Protein AF-A0A955HI14-F1 (afdb_monomer_lite)

pLDDT: mean 85.47, std 13.98, range [37.06, 97.88]

Radius of gyration: 21.45 Å; chains: 1; bounding box: 50×41×81 Å

Secondary structure (DSSP, 8-state):
--HHHHHHHHHHHHHTSPP-SSGGGS--EEEEESSGGGGGSGGGG--GGGGGSTTEEEHHHHHTT--SS-----SSEEEEEEPPPEEES-TT-TT-EEEEEEEEEEEEE-GGGS-S-HHHHHTPPPHHHHHHHHHHHHHHHHHHHHHHEEEEEESS-SS-EEEEHHHHHHHHHTTS-S-EEE-HHHHHHHHHHHHHHTSS--EEEEEE-STT-EEEEEEEEEEEEE----SS----TT-------

Structure (mmCIF, N/CA/C/O backbone):
data_AF-A0A955HI14-F1
#
_entry.id   AF-A0A955HI14-F1
#
loop_
_atom_site.group_PDB
_atom_site.id
_atom_site.type_symbol
_atom_site.label_atom_id
_atom_site.label_alt_id
_atom_site.label_comp_id
_atom_site.label_asym_id
_atom_site.label_entity_id
_atom_site.label_seq_id
_atom_site.pdbx_PDB_ins_code
_atom_site.Cartn_x
_atom_site.Cartn_y
_atom_site.Cartn_z
_atom_site.occupancy
_atom_site.B_iso_or_equiv
_atom_site.auth_seq_id
_atom_site.auth_comp_id
_atom_site.auth_asym_id
_atom_site.auth_atom_id
_atom_site.pdbx_PDB_model_num
ATOM 1 N N . MET A 1 1 ? -6.096 3.608 13.539 1.00 89.75 1 MET A N 1
ATOM 2 C CA . MET A 1 1 ? -5.242 2.740 12.724 1.00 89.75 1 MET A CA 1
ATOM 3 C C . MET A 1 1 ? -3.819 3.142 13.004 1.00 89.75 1 MET A C 1
ATOM 5 O O . MET A 1 1 ? -3.514 4.326 12.881 1.00 89.75 1 MET A O 1
ATOM 9 N N . THR A 1 2 ? -3.001 2.202 13.457 1.00 91.00 2 THR A N 1
ATOM 10 C CA . THR A 1 2 ? -1.568 2.449 13.635 1.00 91.00 2 THR A CA 1
ATOM 11 C C . THR A 1 2 ? -0.890 2.522 12.266 1.00 91.00 2 THR A C 1
ATOM 13 O O . THR A 1 2 ? -1.442 2.064 11.262 1.00 91.00 2 THR A O 1
ATOM 16 N N . LYS A 1 3 ? 0.333 3.053 12.190 1.00 90.50 3 LYS A N 1
ATOM 17 C CA . LYS A 1 3 ? 1.109 3.003 10.935 1.00 90.50 3 LYS A CA 1
ATOM 18 C C . LYS A 1 3 ? 1.408 1.571 10.468 1.00 90.50 3 LYS A C 1
ATOM 20 O O . LYS A 1 3 ? 1.446 1.307 9.272 1.00 90.50 3 LYS A O 1
ATOM 25 N N . ASN A 1 4 ? 1.579 0.6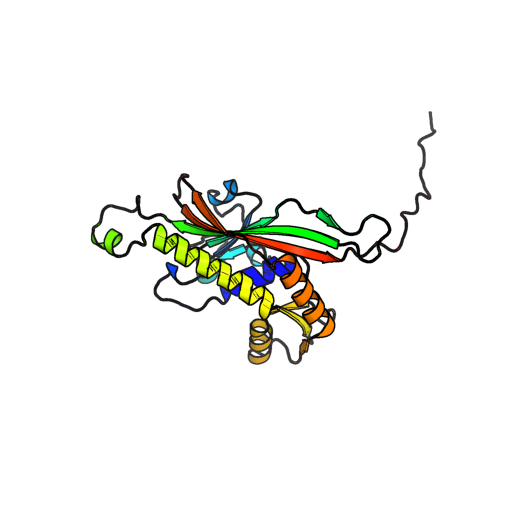36 11.404 1.00 92.06 4 ASN A N 1
ATOM 26 C CA . ASN A 1 4 ? 1.848 -0.764 11.080 1.00 92.06 4 ASN A CA 1
ATOM 27 C C . ASN A 1 4 ? 0.627 -1.430 10.441 1.00 92.06 4 ASN A C 1
ATOM 29 O O . ASN A 1 4 ? 0.783 -2.164 9.467 1.00 92.06 4 ASN A O 1
ATOM 33 N N . ASP A 1 5 ? -0.572 -1.124 10.945 1.00 94.25 5 ASP A N 1
ATOM 34 C CA . ASP A 1 5 ? -1.825 -1.559 10.323 1.00 94.25 5 ASP A CA 1
ATOM 35 C C . ASP A 1 5 ? -1.918 -1.033 8.891 1.00 94.25 5 ASP A C 1
ATOM 37 O O . ASP A 1 5 ? -2.208 -1.787 7.969 1.00 94.25 5 ASP A O 1
ATOM 41 N N . LEU A 1 6 ? -1.609 0.249 8.688 1.00 95.38 6 LEU A N 1
ATOM 42 C CA . LEU A 1 6 ? -1.636 0.873 7.371 1.00 95.38 6 LEU A CA 1
ATOM 43 C C . LEU A 1 6 ? -0.670 0.190 6.389 1.00 95.38 6 LEU A C 1
ATOM 45 O O . LEU A 1 6 ? -1.079 -0.166 5.286 1.00 95.38 6 LEU A O 1
ATOM 49 N N . PHE A 1 7 ? 0.581 -0.067 6.786 1.00 96.25 7 PHE A N 1
ATOM 50 C CA . PHE A 1 7 ? 1.535 -0.799 5.941 1.00 96.25 7 PHE A CA 1
ATOM 51 C C . PHE A 1 7 ? 1.076 -2.225 5.635 1.00 96.25 7 PHE A C 1
ATOM 53 O O . PHE A 1 7 ? 1.215 -2.681 4.501 1.00 96.25 7 PHE A O 1
ATOM 60 N N . ARG A 1 8 ? 0.472 -2.910 6.611 1.00 95.88 8 ARG A N 1
ATOM 61 C CA . ARG A 1 8 ? -0.108 -4.243 6.416 1.00 95.88 8 ARG A CA 1
ATOM 62 C C . ARG A 1 8 ? -1.205 -4.214 5.352 1.00 95.88 8 ARG A C 1
ATOM 64 O O . ARG A 1 8 ? -1.164 -5.019 4.427 1.00 95.88 8 ARG A O 1
ATOM 71 N N . LEU A 1 9 ? -2.149 -3.277 5.459 1.00 96.75 9 LEU A N 1
ATOM 72 C CA . LEU A 1 9 ? -3.249 -3.128 4.502 1.00 96.75 9 LEU A CA 1
ATOM 73 C C . LEU A 1 9 ? -2.736 -2.786 3.097 1.00 96.75 9 LEU A C 1
ATOM 75 O O . LEU A 1 9 ? -3.197 -3.372 2.123 1.00 96.75 9 LEU A O 1
ATOM 79 N N . LEU A 1 10 ? -1.751 -1.890 2.982 1.00 97.19 10 LEU A N 1
ATOM 80 C CA . LEU A 1 10 ? -1.119 -1.554 1.701 1.00 97.19 10 LEU A CA 1
ATOM 81 C C . LEU A 1 10 ? -0.433 -2.771 1.065 1.00 97.19 10 LEU A C 1
ATOM 83 O O . LEU A 1 10 ? -0.629 -3.036 -0.120 1.00 97.19 10 LEU A O 1
ATOM 87 N N . SER A 1 11 ? 0.321 -3.542 1.854 1.00 96.50 11 SER A N 1
ATOM 88 C CA . SER A 1 11 ? 0.959 -4.783 1.401 1.00 96.50 11 SER A CA 1
ATOM 89 C C . SER A 1 11 ? -0.071 -5.802 0.894 1.00 96.50 11 SER A C 1
ATOM 91 O O . SER A 1 11 ? 0.097 -6.379 -0.181 1.00 96.50 11 SER A O 1
ATOM 93 N N . LEU A 1 12 ? -1.190 -5.963 1.610 1.00 95.56 12 LEU A N 1
ATOM 94 C CA . LEU A 1 12 ? -2.284 -6.843 1.193 1.00 95.56 12 LEU A CA 1
ATOM 95 C C . LEU A 1 12 ? -2.961 -6.386 -0.100 1.00 95.56 12 LEU A C 1
ATOM 97 O O . LEU A 1 12 ? -3.276 -7.224 -0.941 1.00 95.56 12 LEU A O 1
ATOM 101 N N . LEU A 1 13 ? -3.151 -5.080 -0.299 1.00 96.69 13 LEU A N 1
ATOM 102 C CA . LEU A 1 13 ? -3.694 -4.553 -1.554 1.00 96.69 13 LEU A CA 1
ATOM 103 C C . LEU A 1 13 ? -2.768 -4.821 -2.743 1.00 96.69 13 LEU A C 1
ATOM 105 O O . LEU A 1 13 ? -3.256 -5.074 -3.843 1.00 96.69 13 LEU A O 1
ATOM 109 N N . VAL A 1 14 ? -1.448 -4.797 -2.532 1.00 96.25 14 VAL A N 1
ATOM 110 C CA . VAL A 1 14 ? -0.464 -5.200 -3.548 1.00 96.25 14 VAL A CA 1
ATOM 111 C C . VAL A 1 14 ? -0.549 -6.703 -3.821 1.00 96.25 14 VAL A C 1
ATOM 113 O O . VAL A 1 14 ? -0.584 -7.122 -4.979 1.00 96.25 14 VAL A O 1
ATOM 116 N N . GLN A 1 15 ? -0.632 -7.527 -2.774 1.00 94.38 15 GLN A N 1
ATOM 117 C CA . GLN A 1 15 ? -0.767 -8.979 -2.901 1.00 94.38 15 GLN A CA 1
ATOM 118 C C . GLN A 1 15 ? -2.038 -9.368 -3.672 1.00 94.38 1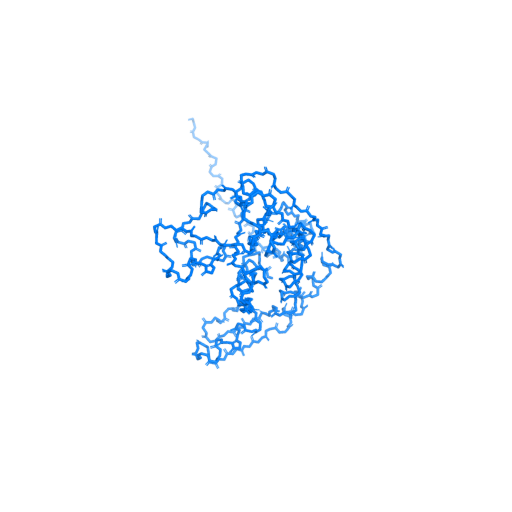5 GLN A C 1
ATOM 120 O O . GLN A 1 15 ? -1.963 -10.144 -4.632 1.00 94.38 15 GLN A O 1
ATOM 125 N N . GLY A 1 16 ? -3.171 -8.773 -3.295 1.00 92.50 16 GLY A N 1
ATOM 126 C CA . GLY A 1 16 ? -4.492 -8.983 -3.885 1.00 92.50 16 GLY A CA 1
ATOM 127 C C . GLY A 1 16 ? -4.753 -8.222 -5.186 1.00 92.50 16 GLY A C 1
ATOM 128 O O . GLY A 1 16 ? -5.836 -8.361 -5.747 1.00 92.50 16 GLY A O 1
ATOM 129 N N . HIS A 1 17 ? -3.793 -7.437 -5.692 1.00 93.62 17 HIS A N 1
ATOM 130 C CA . HIS A 1 17 ? -3.971 -6.716 -6.951 1.00 93.62 17 HIS A CA 1
ATOM 131 C C . HIS A 1 17 ? -4.260 -7.698 -8.091 1.00 93.62 17 HIS A C 1
ATOM 133 O O . HIS A 1 17 ? -3.493 -8.644 -8.314 1.00 93.62 17 HIS A O 1
ATOM 139 N N . ALA A 1 18 ? -5.349 -7.442 -8.823 1.00 90.69 18 ALA A N 1
ATOM 140 C CA . ALA A 1 18 ? -5.855 -8.322 -9.869 1.00 90.69 18 ALA A CA 1
ATOM 141 C C . ALA A 1 18 ? -4.758 -8.729 -10.861 1.00 90.69 18 ALA A C 1
ATOM 143 O O . ALA A 1 18 ? -3.885 -7.925 -11.213 1.00 90.69 18 ALA A O 1
ATOM 144 N N . PHE A 1 19 ? -4.809 -9.995 -11.280 1.00 91.50 19 PHE A N 1
ATOM 145 C CA . PHE A 1 19 ? -3.882 -10.542 -12.260 1.00 91.50 19 PHE A CA 1
ATOM 146 C C . PHE A 1 19 ? -4.019 -9.827 -13.602 1.00 91.50 19 PHE A C 1
ATOM 148 O O . PHE A 1 19 ? -5.123 -9.543 -14.063 1.00 91.50 19 PHE A O 1
ATOM 155 N N . SER A 1 20 ? -2.874 -9.576 -14.225 1.00 89.94 20 SER A N 1
ATOM 156 C CA . SER A 1 20 ? -2.768 -9.048 -15.574 1.00 89.94 20 SER A CA 1
ATOM 157 C C . SER A 1 20 ? -1.639 -9.779 -16.289 1.00 89.94 20 SER A C 1
ATOM 159 O O . SER A 1 20 ? -0.567 -9.968 -15.714 1.00 89.94 20 SER A O 1
ATOM 161 N N . GLU A 1 21 ? -1.863 -10.160 -17.547 1.00 86.06 21 GLU A N 1
ATOM 162 C CA . GLU A 1 21 ? -0.803 -10.699 -18.412 1.00 86.06 21 GLU A CA 1
ATOM 163 C C . GLU A 1 21 ? 0.317 -9.667 -18.609 1.00 86.06 21 GLU A C 1
ATOM 165 O O . GLU A 1 21 ? 1.507 -9.984 -18.592 1.00 86.06 21 GLU A O 1
ATOM 170 N N . ASP A 1 22 ? -0.077 -8.398 -18.704 1.00 86.56 22 ASP A N 1
ATOM 171 C CA . ASP A 1 22 ? 0.815 -7.253 -18.710 1.00 86.56 22 ASP A CA 1
ATOM 172 C C . ASP A 1 22 ? 1.293 -6.952 -17.284 1.00 86.56 22 ASP A C 1
ATOM 174 O O . ASP A 1 22 ? 0.569 -6.322 -16.504 1.00 86.56 22 ASP A O 1
ATOM 178 N N . LYS A 1 23 ? 2.526 -7.359 -16.948 1.00 85.88 23 LYS A N 1
ATOM 179 C CA . LYS A 1 23 ? 3.116 -7.157 -15.607 1.00 85.88 23 LYS A CA 1
ATOM 180 C C . LYS A 1 23 ? 3.061 -5.703 -15.126 1.00 85.88 23 LYS A C 1
ATOM 182 O O . LYS A 1 23 ? 2.831 -5.472 -13.945 1.00 85.88 23 LYS A O 1
ATOM 187 N N . HIS A 1 24 ? 3.225 -4.731 -16.026 1.00 87.06 24 HIS A N 1
ATOM 188 C CA . HIS A 1 24 ? 3.184 -3.298 -15.713 1.00 87.06 24 HIS A CA 1
ATOM 189 C C . HIS A 1 24 ? 1.812 -2.833 -15.180 1.00 87.06 24 HIS A C 1
ATOM 191 O O . HIS A 1 24 ? 1.730 -1.914 -14.364 1.00 87.06 24 HIS A O 1
ATOM 197 N N . LYS A 1 25 ? 0.723 -3.522 -15.552 1.00 91.12 25 LYS A N 1
ATOM 198 C CA . LYS A 1 25 ? -0.647 -3.253 -15.074 1.00 91.12 25 LYS A CA 1
ATOM 199 C C . LYS A 1 25 ? -0.976 -3.898 -13.731 1.00 91.12 25 LYS A C 1
ATOM 201 O O . LYS A 1 25 ? -2.083 -3.706 -13.240 1.00 91.12 25 LYS A O 1
ATOM 206 N N . GLN A 1 26 ? -0.048 -4.629 -13.120 1.00 94.06 26 GLN A N 1
ATOM 207 C CA . GLN A 1 26 ? -0.258 -5.276 -11.830 1.00 94.06 26 GLN A CA 1
ATOM 208 C C . GLN A 1 26 ? 0.862 -4.923 -10.857 1.00 94.06 26 GLN A C 1
ATOM 210 O O . GLN A 1 26 ? 2.032 -5.129 -11.160 1.00 94.06 26 GLN A O 1
ATOM 215 N N . LEU A 1 27 ? 0.504 -4.488 -9.648 1.00 96.50 27 LEU A N 1
ATOM 216 C CA . LEU A 1 27 ? 1.478 -4.288 -8.577 1.00 96.50 27 LEU A CA 1
ATOM 217 C C . LEU A 1 27 ? 2.196 -5.603 -8.227 1.00 96.50 27 LEU A C 1
ATOM 219 O O . LEU A 1 27 ? 1.567 -6.632 -7.947 1.00 96.50 27 LEU A O 1
ATOM 223 N N . GLN A 1 28 ? 3.529 -5.560 -8.246 1.00 95.56 28 GLN A N 1
ATOM 224 C CA . GLN A 1 28 ? 4.373 -6.739 -8.046 1.00 95.56 28 GLN A CA 1
ATOM 225 C C . GLN A 1 28 ? 4.953 -6.814 -6.637 1.00 95.56 28 GLN A C 1
ATOM 227 O O . GLN A 1 28 ? 5.044 -7.908 -6.072 1.00 95.56 28 GLN A O 1
ATOM 232 N N . SER A 1 29 ? 5.333 -5.667 -6.069 1.00 95.44 29 SER A N 1
ATOM 233 C CA . SER A 1 29 ? 6.101 -5.624 -4.824 1.00 95.44 29 SER A CA 1
ATOM 234 C C . SER A 1 29 ? 5.711 -4.439 -3.942 1.00 95.44 29 SER A C 1
ATOM 236 O O . SER A 1 29 ? 5.336 -3.379 -4.442 1.00 95.44 29 SER A O 1
ATOM 238 N N . PHE A 1 30 ? 5.831 -4.615 -2.628 1.00 96.75 30 PHE A N 1
ATOM 239 C CA . PHE A 1 30 ? 5.654 -3.587 -1.605 1.00 96.75 30 PHE A CA 1
ATOM 240 C C . PHE A 1 30 ? 6.836 -3.616 -0.633 1.00 96.75 30 PHE A C 1
ATOM 242 O O . PHE A 1 30 ? 7.259 -4.697 -0.224 1.00 96.75 30 PHE A O 1
ATOM 249 N N . CYS A 1 31 ? 7.365 -2.460 -0.233 1.00 95.44 31 CYS A N 1
ATOM 250 C CA . CYS A 1 31 ? 8.487 -2.387 0.701 1.00 95.44 31 CYS A CA 1
ATOM 251 C C . CYS A 1 31 ? 8.488 -1.088 1.525 1.00 95.44 31 CYS A C 1
ATOM 253 O O . CYS A 1 31 ? 8.389 -0.002 0.965 1.00 95.44 31 CYS A O 1
ATOM 255 N N . VAL A 1 32 ? 8.666 -1.174 2.847 1.00 95.12 32 VAL A N 1
ATOM 256 C CA . VAL A 1 32 ? 8.798 0.005 3.732 1.00 95.12 32 VAL A CA 1
ATOM 257 C C . VAL A 1 32 ? 10.268 0.380 3.943 1.00 95.12 32 VAL A C 1
ATOM 259 O O . VAL A 1 32 ? 10.936 -0.188 4.808 1.00 95.12 32 VAL A O 1
ATOM 262 N N . ILE A 1 33 ? 10.792 1.320 3.173 1.00 92.69 33 ILE A N 1
ATOM 263 C CA . ILE A 1 33 ? 12.212 1.704 3.198 1.00 92.69 33 ILE A CA 1
ATOM 264 C C . ILE A 1 33 ? 12.442 2.956 4.055 1.00 92.69 33 ILE A C 1
ATOM 266 O O . ILE A 1 33 ? 11.523 3.743 4.283 1.00 92.69 33 ILE A O 1
ATOM 270 N N . ARG A 1 34 ? 13.673 3.174 4.534 1.00 88.31 34 ARG A N 1
ATOM 271 C CA . ARG A 1 34 ? 13.988 4.371 5.352 1.00 88.31 34 ARG A CA 1
ATOM 272 C C . ARG A 1 34 ? 14.221 5.625 4.521 1.00 88.31 34 ARG A C 1
ATOM 274 O O . ARG A 1 34 ? 14.098 6.735 5.025 1.00 88.31 34 ARG A O 1
ATOM 281 N N . GLY A 1 35 ? 14.591 5.452 3.260 1.00 86.94 35 GLY A N 1
ATOM 282 C CA . GLY A 1 35 ? 14.861 6.544 2.342 1.00 86.94 35 GLY A CA 1
ATOM 283 C C . GLY A 1 35 ? 15.116 6.031 0.933 1.00 86.94 35 GLY A C 1
ATOM 284 O O . GLY A 1 35 ? 15.385 4.849 0.728 1.00 86.94 35 GLY A O 1
ATOM 285 N N . ARG A 1 36 ? 15.069 6.939 -0.046 1.00 83.50 36 ARG A N 1
ATOM 286 C CA . ARG A 1 36 ? 15.177 6.599 -1.477 1.00 83.50 36 ARG A CA 1
ATOM 287 C C . ARG A 1 36 ? 16.482 5.883 -1.849 1.00 83.50 36 ARG A C 1
ATOM 289 O O . ARG A 1 36 ? 16.489 5.095 -2.782 1.00 83.50 36 ARG A O 1
ATOM 296 N N . GLY A 1 37 ? 17.561 6.092 -1.092 1.00 82.12 37 GLY A N 1
ATOM 297 C CA . GLY A 1 37 ? 18.834 5.399 -1.315 1.00 82.12 37 GLY A CA 1
ATOM 298 C C . GLY A 1 37 ? 18.758 3.870 -1.183 1.00 82.12 37 GLY A C 1
ATOM 299 O O . GLY A 1 37 ? 19.572 3.178 -1.783 1.00 82.12 37 GLY A O 1
ATOM 300 N N . GLU A 1 38 ? 17.772 3.331 -0.456 1.00 84.88 38 GLU A N 1
ATOM 301 C CA . GLU A 1 38 ? 17.591 1.879 -0.286 1.00 84.88 38 GLU A CA 1
ATOM 302 C C . GLU A 1 38 ? 16.949 1.197 -1.502 1.00 84.88 38 GLU A C 1
ATOM 304 O O . GLU A 1 38 ? 17.018 -0.024 -1.611 1.00 84.88 38 GLU A O 1
ATOM 309 N N . ILE A 1 39 ? 16.362 1.962 -2.432 1.00 81.69 39 ILE A N 1
ATOM 310 C CA . ILE A 1 39 ? 15.705 1.427 -3.640 1.00 81.69 39 ILE A CA 1
ATOM 311 C C . ILE A 1 39 ? 16.707 0.665 -4.520 1.00 81.69 39 ILE A C 1
ATOM 313 O O . ILE A 1 39 ? 16.346 -0.317 -5.159 1.00 81.69 39 ILE A O 1
ATOM 317 N N . ASN A 1 40 ? 17.976 1.077 -4.492 1.00 74.38 40 ASN A N 1
ATOM 318 C CA . ASN A 1 40 ? 19.069 0.454 -5.241 1.00 74.38 40 ASN A CA 1
ATOM 319 C C . ASN A 1 40 ? 19.832 -0.613 -4.441 1.00 74.38 40 ASN A C 1
ATOM 321 O O . ASN A 1 40 ? 20.852 -1.117 -4.903 1.00 74.38 40 ASN A O 1
ATOM 325 N N . GLY A 1 41 ? 19.398 -0.911 -3.214 1.00 73.25 41 GLY A N 1
ATOM 326 C CA . GLY A 1 41 ? 20.060 -1.890 -2.361 1.00 73.25 41 GLY A CA 1
ATOM 327 C C . GLY A 1 41 ? 19.717 -3.323 -2.756 1.00 73.25 41 GLY A C 1
ATOM 328 O O . GLY A 1 41 ? 18.559 -3.643 -3.045 1.00 73.25 41 GLY A O 1
ATOM 329 N N . ASP A 1 42 ? 20.705 -4.214 -2.670 1.00 70.81 42 ASP A N 1
ATOM 330 C CA . ASP A 1 42 ? 20.485 -5.652 -2.806 1.00 70.81 42 ASP A CA 1
ATOM 331 C C . ASP A 1 42 ? 19.404 -6.116 -1.820 1.00 70.81 42 ASP A C 1
ATOM 333 O O . ASP A 1 42 ? 19.448 -5.817 -0.621 1.00 70.81 42 ASP A O 1
ATOM 337 N N . SER A 1 43 ? 18.398 -6.835 -2.329 1.00 76.56 43 SER A N 1
ATOM 338 C CA . SER A 1 43 ? 17.249 -7.318 -1.543 1.00 76.56 43 SER A CA 1
ATOM 339 C C . SER A 1 43 ? 16.493 -6.231 -0.755 1.00 76.56 43 SER A C 1
ATOM 341 O O . SER A 1 43 ? 15.744 -6.566 0.161 1.00 76.56 43 SER A O 1
ATOM 343 N N . LEU A 1 44 ? 16.684 -4.937 -1.058 1.00 82.31 44 LEU A N 1
ATOM 344 C CA . LEU A 1 44 ? 16.080 -3.802 -0.338 1.00 82.31 44 LEU A CA 1
ATOM 345 C C . LEU A 1 44 ? 16.345 -3.834 1.183 1.00 82.31 44 LEU A C 1
ATOM 347 O O . LEU A 1 44 ? 15.487 -3.455 1.984 1.00 82.31 44 LEU A O 1
ATOM 351 N N . GLY A 1 45 ? 17.502 -4.369 1.595 1.00 79.75 45 GLY A N 1
ATOM 352 C CA . GLY A 1 45 ? 17.857 -4.532 3.010 1.00 79.75 45 GLY A CA 1
ATOM 353 C C . GLY A 1 45 ? 16.990 -5.545 3.770 1.00 79.75 45 GLY A C 1
ATOM 354 O O . GLY A 1 45 ? 16.911 -5.485 5.000 1.00 79.75 45 GLY A O 1
ATOM 355 N N . ARG A 1 46 ? 16.305 -6.451 3.059 1.00 86.19 46 ARG A N 1
ATOM 356 C CA . ARG A 1 46 ? 15.422 -7.466 3.644 1.00 86.19 46 ARG A CA 1
ATOM 357 C C . ARG A 1 46 ? 16.130 -8.764 3.963 1.00 86.19 46 ARG A C 1
ATOM 359 O O . ARG A 1 46 ? 17.175 -9.107 3.422 1.00 86.19 46 ARG A O 1
ATOM 366 N N . SER A 1 47 ? 15.492 -9.500 4.858 1.00 85.31 47 SER A N 1
ATOM 367 C CA . SER A 1 47 ? 15.875 -10.829 5.299 1.00 85.31 47 SER A CA 1
ATOM 368 C C . SER A 1 47 ? 14.684 -11.782 5.218 1.00 85.31 47 SER A C 1
ATOM 370 O O . SER A 1 47 ? 13.526 -11.372 5.141 1.00 85.31 47 SER A O 1
ATOM 372 N N . VAL A 1 48 ? 14.951 -13.086 5.290 1.00 84.31 48 VAL A N 1
ATOM 373 C CA . VAL A 1 48 ? 13.914 -14.130 5.186 1.00 84.31 48 VAL A CA 1
ATOM 374 C C . VAL A 1 48 ? 12.827 -13.983 6.253 1.00 84.31 48 VAL A C 1
ATOM 376 O O . VAL A 1 48 ? 11.661 -14.281 6.002 1.00 84.31 48 VAL A O 1
ATOM 379 N N . VAL A 1 49 ? 13.182 -13.485 7.442 1.00 86.31 49 VAL A N 1
ATOM 380 C CA . VAL A 1 49 ? 12.220 -13.272 8.534 1.00 86.31 49 VAL A CA 1
ATOM 381 C C . VAL A 1 49 ? 11.231 -12.143 8.245 1.00 86.31 49 VAL A C 1
ATOM 383 O O . VAL A 1 49 ? 10.171 -12.093 8.867 1.00 86.31 49 VAL A O 1
ATOM 386 N N . ASP A 1 50 ? 11.534 -11.257 7.294 1.00 84.44 50 ASP A N 1
ATOM 387 C CA . ASP A 1 50 ? 10.639 -10.165 6.914 1.00 84.44 50 ASP A CA 1
ATOM 388 C C . ASP A 1 50 ? 9.427 -10.651 6.109 1.00 84.44 50 ASP A C 1
ATOM 390 O O . ASP A 1 50 ? 8.452 -9.915 6.016 1.00 84.44 50 ASP A O 1
ATOM 394 N N . ARG A 1 51 ? 9.412 -11.913 5.640 1.00 83.56 51 ARG A N 1
ATOM 395 C CA . ARG A 1 51 ? 8.243 -12.523 4.971 1.00 83.56 51 ARG A CA 1
ATOM 396 C C . ARG A 1 51 ? 6.971 -12.522 5.824 1.00 83.56 51 ARG A C 1
ATOM 398 O O . ARG A 1 51 ? 5.872 -12.576 5.293 1.00 83.56 51 ARG A O 1
ATOM 405 N N . PHE A 1 52 ? 7.130 -12.524 7.147 1.00 84.69 52 PHE A N 1
ATOM 406 C CA . PHE A 1 52 ? 6.024 -12.547 8.105 1.00 84.69 52 PHE A CA 1
ATOM 407 C C . PHE A 1 52 ? 5.658 -11.154 8.621 1.00 84.69 52 PHE A C 1
ATOM 409 O O . PHE A 1 52 ? 4.784 -11.020 9.475 1.00 84.69 52 PHE A O 1
ATOM 416 N N . LYS A 1 53 ? 6.360 -10.118 8.158 1.00 89.19 53 LYS A N 1
ATOM 417 C CA . LYS A 1 53 ? 6.172 -8.745 8.613 1.00 89.19 53 LYS A CA 1
ATOM 418 C C . LYS A 1 53 ? 5.405 -7.948 7.561 1.00 89.19 53 LYS A C 1
ATOM 420 O O . LYS A 1 53 ? 5.558 -8.197 6.370 1.00 89.19 53 LYS A O 1
ATOM 425 N N . PRO A 1 54 ? 4.662 -6.907 7.966 1.00 87.81 54 PRO A N 1
ATOM 426 C CA . PRO A 1 54 ? 3.905 -6.074 7.030 1.00 87.81 54 PRO A CA 1
ATOM 427 C C . PRO A 1 54 ? 4.786 -5.157 6.166 1.00 87.81 54 PRO A C 1
ATOM 429 O O . PRO A 1 54 ? 4.265 -4.349 5.408 1.00 87.81 54 PRO A O 1
ATOM 432 N N . TYR A 1 55 ? 6.112 -5.229 6.301 1.00 92.75 55 TYR A N 1
ATOM 433 C CA . TYR A 1 55 ? 7.044 -4.267 5.714 1.00 92.75 55 TYR A CA 1
ATOM 434 C C . TYR A 1 55 ? 7.573 -4.671 4.341 1.00 92.75 55 TYR A C 1
ATOM 436 O O . TYR A 1 55 ? 8.278 -3.876 3.718 1.00 92.75 55 TYR A O 1
ATOM 444 N N . PHE A 1 56 ? 7.291 -5.893 3.884 1.00 93.94 56 PHE A N 1
ATOM 445 C CA . PHE A 1 56 ? 7.765 -6.363 2.594 1.00 93.94 56 PHE A CA 1
ATOM 446 C C . PHE A 1 56 ? 6.867 -7.448 2.003 1.00 93.94 56 PHE A C 1
ATOM 448 O O . PHE A 1 56 ? 6.493 -8.402 2.680 1.00 93.94 56 PHE A O 1
ATOM 455 N N . TYR A 1 57 ? 6.578 -7.320 0.715 1.00 94.75 57 TYR A N 1
ATOM 456 C CA . TYR A 1 57 ? 5.957 -8.354 -0.095 1.00 94.75 57 TYR A CA 1
ATOM 457 C C . TYR A 1 57 ? 6.525 -8.300 -1.513 1.00 94.75 57 TYR A C 1
ATOM 459 O O . TYR A 1 57 ? 6.754 -7.227 -2.068 1.00 94.75 57 TYR A O 1
ATOM 467 N N . SER A 1 58 ? 6.714 -9.470 -2.113 1.00 94.44 58 SER A N 1
ATOM 468 C CA . SER A 1 58 ? 7.074 -9.624 -3.518 1.00 94.44 58 SER A CA 1
ATOM 469 C C . SER A 1 58 ? 6.340 -10.830 -4.080 1.00 94.44 58 SER A C 1
ATOM 471 O O . SER A 1 58 ? 6.460 -11.941 -3.554 1.00 94.44 58 SER A O 1
ATOM 473 N N . ARG A 1 59 ? 5.613 -10.624 -5.180 1.00 94.31 59 ARG A N 1
ATOM 474 C CA . ARG A 1 59 ? 4.926 -11.701 -5.900 1.00 94.31 59 ARG A CA 1
ATOM 475 C C . ARG A 1 59 ? 5.913 -12.743 -6.423 1.00 94.31 59 ARG A C 1
ATOM 477 O O . ARG A 1 59 ? 5.631 -13.936 -6.359 1.00 94.31 59 ARG A O 1
ATOM 484 N N . ARG A 1 60 ? 7.085 -12.303 -6.888 1.00 92.69 60 ARG A N 1
ATOM 485 C CA . ARG A 1 60 ? 8.144 -13.179 -7.404 1.00 92.69 60 ARG A CA 1
ATOM 486 C C . ARG A 1 60 ? 8.733 -14.066 -6.311 1.00 92.69 60 ARG A C 1
ATOM 488 O O . ARG A 1 60 ? 8.827 -15.275 -6.494 1.00 92.69 60 ARG A O 1
ATOM 495 N N . TRP A 1 61 ? 9.046 -13.489 -5.152 1.00 92.75 61 TRP A N 1
ATOM 496 C CA . TRP A 1 61 ? 9.567 -14.253 -4.017 1.00 92.75 61 TRP A CA 1
ATOM 497 C C . TRP A 1 61 ? 8.521 -15.219 -3.451 1.00 92.75 61 TRP A C 1
ATOM 499 O O . TRP A 1 61 ? 8.841 -16.365 -3.133 1.00 92.75 61 TRP A O 1
ATOM 509 N N . ALA A 1 62 ? 7.255 -14.791 -3.393 1.00 92.75 62 ALA A N 1
ATOM 510 C CA . ALA A 1 62 ? 6.141 -15.647 -2.998 1.00 92.75 62 ALA A CA 1
ATOM 511 C C . ALA A 1 62 ? 5.963 -16.840 -3.954 1.00 92.75 62 ALA A C 1
ATOM 513 O O . ALA A 1 62 ? 5.825 -17.972 -3.495 1.00 92.75 62 ALA A O 1
ATOM 514 N N . ALA A 1 63 ? 6.046 -16.618 -5.273 1.00 91.75 63 ALA A N 1
ATOM 515 C CA . ALA A 1 63 ? 5.950 -17.677 -6.284 1.00 91.75 63 ALA A CA 1
ATOM 516 C C . ALA A 1 63 ? 7.083 -18.717 -6.187 1.00 91.75 63 ALA A C 1
ATOM 518 O O . ALA A 1 63 ? 6.903 -19.867 -6.576 1.00 91.75 63 ALA A O 1
ATOM 519 N N . GLN A 1 64 ? 8.233 -18.332 -5.634 1.00 91.81 64 GLN A N 1
ATOM 520 C CA . GLN A 1 64 ? 9.363 -19.226 -5.366 1.00 91.81 64 GLN A CA 1
ATOM 521 C C . GLN A 1 64 ? 9.261 -19.940 -4.008 1.00 91.81 64 GLN A C 1
ATOM 523 O O . GLN A 1 64 ? 10.152 -20.705 -3.646 1.00 91.81 64 GLN A O 1
ATOM 528 N N . GLY A 1 65 ? 8.203 -19.696 -3.229 1.00 89.38 65 GLY A N 1
ATOM 529 C CA . GLY A 1 65 ? 8.041 -20.270 -1.893 1.00 89.38 65 GLY A CA 1
ATOM 530 C C . GLY A 1 65 ? 8.879 -19.577 -0.816 1.00 89.38 65 GLY A C 1
ATOM 531 O O . GLY A 1 65 ? 9.213 -20.199 0.192 1.00 89.38 65 GLY A O 1
ATOM 532 N N . TYR A 1 66 ? 9.214 -18.296 -1.005 1.00 89.06 66 TYR A N 1
ATOM 533 C CA . TYR A 1 66 ? 10.008 -17.491 -0.072 1.00 89.06 66 TYR A CA 1
ATOM 534 C C . TYR A 1 66 ? 11.394 -18.091 0.215 1.00 89.06 66 TYR A C 1
ATOM 536 O O . TYR A 1 66 ? 11.774 -18.288 1.374 1.00 89.06 66 TYR A O 1
ATOM 544 N N . THR A 1 67 ? 12.152 -18.404 -0.841 1.00 86.12 67 THR A N 1
ATOM 545 C CA . THR A 1 67 ? 13.487 -19.007 -0.719 1.00 86.12 67 THR A CA 1
ATOM 546 C C . THR A 1 67 ? 14.429 -18.151 0.115 1.00 86.12 67 THR A C 1
ATOM 548 O O . THR A 1 67 ? 14.467 -16.930 -0.032 1.00 86.12 67 THR A O 1
ATOM 551 N N . SER A 1 68 ? 15.258 -18.795 0.937 1.00 81.31 68 SER A N 1
ATOM 552 C CA . SER A 1 68 ? 16.247 -18.103 1.767 1.00 81.31 68 SER A CA 1
ATOM 553 C C . SER A 1 68 ? 17.465 -17.585 1.005 1.0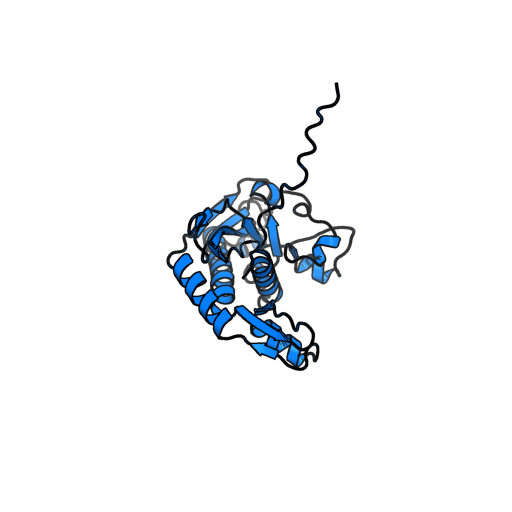0 81.31 68 SER A C 1
ATOM 555 O O . SER A 1 68 ? 18.211 -16.773 1.541 1.00 81.31 68 SER A O 1
ATOM 557 N N . ASN A 1 69 ? 17.683 -18.080 -0.214 1.00 78.25 69 ASN A N 1
ATOM 558 C CA . ASN A 1 69 ? 18.924 -17.869 -0.959 1.00 78.25 69 ASN A CA 1
ATOM 559 C C . ASN A 1 69 ? 18.957 -16.529 -1.705 1.00 78.25 69 ASN A C 1
ATOM 561 O O . ASN A 1 69 ? 20.036 -15.995 -1.934 1.00 78.25 69 ASN A O 1
ATOM 565 N N . ALA A 1 70 ? 17.792 -15.998 -2.079 1.00 78.56 70 ALA A N 1
ATOM 566 C CA . ALA A 1 70 ? 17.653 -14.704 -2.732 1.00 78.56 70 ALA A CA 1
ATOM 567 C C . ALA A 1 70 ? 16.261 -14.130 -2.444 1.00 78.56 70 ALA A C 1
ATOM 569 O O . ALA A 1 70 ? 15.260 -14.847 -2.520 1.00 78.56 70 ALA A O 1
ATOM 570 N N . ILE A 1 71 ? 16.204 -12.841 -2.109 1.00 85.56 71 ILE A N 1
ATOM 571 C CA . ILE A 1 71 ? 14.954 -12.089 -2.002 1.00 85.56 71 ILE A CA 1
ATOM 572 C C . ILE A 1 71 ? 14.776 -11.339 -3.313 1.00 85.56 71 ILE A C 1
ATOM 574 O O . ILE A 1 71 ? 15.380 -10.293 -3.543 1.00 85.56 71 ILE A O 1
ATOM 578 N N . GLU A 1 72 ? 13.962 -11.911 -4.191 1.00 88.81 72 GLU A N 1
ATOM 579 C CA . GLU A 1 72 ? 13.717 -11.354 -5.516 1.00 88.81 72 GLU A CA 1
ATOM 580 C C . GLU A 1 72 ? 12.446 -10.510 -5.525 1.00 88.81 72 GLU A C 1
ATOM 582 O O . GLU A 1 72 ? 11.446 -10.848 -4.893 1.00 88.81 72 GLU A O 1
ATOM 587 N N . TYR A 1 73 ? 12.450 -9.414 -6.272 1.00 90.44 73 TYR A N 1
ATOM 588 C CA . TYR A 1 73 ? 11.289 -8.550 -6.444 1.00 90.44 73 TYR A CA 1
ATOM 589 C C . TYR A 1 73 ? 11.217 -8.053 -7.885 1.00 90.44 73 TYR A C 1
ATOM 591 O O . TYR A 1 73 ? 12.226 -8.003 -8.583 1.00 90.44 73 TYR A O 1
ATOM 599 N N . ASP A 1 74 ? 10.003 -7.737 -8.325 1.00 90.75 74 ASP A N 1
ATOM 600 C CA . ASP A 1 74 ? 9.718 -7.241 -9.672 1.00 90.75 74 ASP A CA 1
ATOM 601 C C . ASP A 1 74 ? 9.026 -5.868 -9.582 1.00 90.75 74 ASP A C 1
ATOM 603 O O . ASP A 1 74 ? 8.521 -5.472 -8.523 1.00 90.75 74 ASP A O 1
ATOM 607 N N . PHE A 1 75 ? 8.979 -5.164 -10.714 1.00 91.31 75 PHE A N 1
ATOM 608 C CA . PHE A 1 75 ? 8.275 -3.894 -10.890 1.00 91.31 75 PHE A CA 1
ATOM 609 C C . PHE A 1 75 ? 6.948 -4.084 -11.655 1.00 91.31 75 PHE A C 1
ATOM 611 O O . PHE A 1 75 ? 6.864 -5.006 -12.473 1.00 91.31 75 PHE A O 1
ATOM 618 N N . PRO A 1 76 ? 5.926 -3.227 -11.456 1.00 93.81 76 PRO A N 1
ATOM 619 C CA . PRO A 1 76 ? 5.916 -2.031 -10.614 1.00 93.81 76 PRO A CA 1
ATOM 620 C C . PRO A 1 76 ? 6.010 -2.349 -9.122 1.00 93.81 76 PRO A C 1
ATOM 622 O O . PRO A 1 76 ? 5.321 -3.238 -8.612 1.00 93.81 76 PRO A O 1
ATOM 625 N N . ALA A 1 77 ? 6.877 -1.613 -8.431 1.00 94.50 77 ALA A N 1
ATOM 626 C CA . ALA A 1 77 ? 7.141 -1.782 -7.007 1.00 94.50 77 ALA A CA 1
ATOM 627 C C . ALA A 1 77 ? 6.723 -0.523 -6.250 1.00 94.50 77 ALA A C 1
ATOM 629 O O . ALA A 1 77 ? 6.987 0.592 -6.700 1.00 94.50 77 ALA A O 1
ATOM 630 N N . VAL A 1 78 ? 6.066 -0.714 -5.108 1.00 96.88 78 VAL A N 1
ATOM 631 C CA . VAL A 1 78 ? 5.630 0.366 -4.224 1.00 96.88 78 VAL A CA 1
ATOM 632 C C . VAL A 1 78 ? 6.534 0.422 -3.007 1.00 96.88 78 VAL A C 1
ATOM 634 O O . VAL A 1 78 ? 6.664 -0.546 -2.258 1.00 96.88 78 VAL A O 1
ATOM 637 N N . PHE A 1 79 ? 7.122 1.585 -2.786 1.00 95.69 79 PHE A N 1
ATOM 638 C CA . PHE A 1 79 ? 7.968 1.883 -1.650 1.00 95.69 79 PHE A CA 1
ATOM 639 C C . PHE A 1 79 ? 7.246 2.854 -0.729 1.00 95.69 79 PHE A C 1
ATOM 641 O O . PHE A 1 79 ? 6.779 3.898 -1.175 1.00 95.69 79 PHE A O 1
ATOM 648 N N . ALA A 1 80 ? 7.153 2.522 0.552 1.00 96.31 80 ALA A N 1
ATOM 649 C CA . ALA A 1 80 ? 6.627 3.416 1.570 1.00 96.31 80 ALA A CA 1
ATOM 650 C C . ALA A 1 80 ? 7.779 3.965 2.414 1.00 96.31 80 ALA A C 1
ATOM 652 O O . ALA A 1 80 ? 8.610 3.200 2.902 1.00 96.31 80 ALA A O 1
ATOM 653 N N . ILE A 1 81 ? 7.809 5.282 2.596 1.00 94.25 81 ILE A N 1
ATOM 654 C CA . ILE A 1 81 ? 8.788 5.999 3.412 1.00 94.25 81 ILE A CA 1
ATOM 655 C C . ILE A 1 81 ? 8.025 6.750 4.494 1.00 94.25 81 ILE A C 1
ATOM 657 O O . ILE A 1 81 ? 7.160 7.572 4.194 1.00 94.25 81 ILE A O 1
ATOM 661 N N . GLU A 1 82 ? 8.348 6.477 5.753 1.00 92.50 82 GLU A N 1
ATOM 662 C CA . GLU A 1 82 ? 7.856 7.282 6.869 1.00 92.50 82 GLU A CA 1
ATOM 663 C C . GLU A 1 82 ? 8.646 8.594 6.923 1.00 92.50 82 GLU A C 1
ATOM 665 O O . GLU A 1 82 ? 9.865 8.594 7.105 1.00 92.50 82 GLU A O 1
ATOM 670 N N . LEU A 1 83 ? 7.950 9.712 6.743 1.00 91.38 83 LEU A N 1
ATOM 671 C CA . LEU A 1 83 ? 8.502 11.048 6.910 1.00 91.38 83 LEU A CA 1
ATOM 672 C C . LEU A 1 83 ? 8.354 11.493 8.376 1.00 91.38 83 LEU A C 1
ATOM 674 O O . LEU A 1 83 ? 7.536 10.937 9.117 1.00 91.38 83 LEU A O 1
ATOM 678 N N . PRO A 1 84 ? 9.133 12.494 8.828 1.00 86.50 84 PRO A N 1
ATOM 679 C CA . PRO A 1 84 ? 9.011 13.023 10.180 1.00 86.50 84 PRO A CA 1
ATOM 680 C C . PRO A 1 84 ? 7.570 13.424 10.516 1.00 86.50 84 PRO A C 1
ATOM 682 O O . PRO A 1 84 ? 6.933 14.180 9.787 1.00 86.50 84 PRO A O 1
ATOM 685 N N . GLY A 1 85 ? 7.067 12.905 11.635 1.00 84.81 85 GLY A N 1
ATOM 686 C CA . GLY A 1 85 ? 5.720 13.189 12.113 1.00 84.81 85 GLY A CA 1
ATOM 687 C C . GLY A 1 85 ? 5.626 14.436 12.991 1.00 84.81 85 GLY A C 1
ATOM 688 O O . GLY A 1 85 ? 6.621 15.026 13.411 1.00 84.81 85 GLY A O 1
ATOM 689 N N . THR A 1 86 ? 4.393 14.801 13.323 1.00 88.00 86 THR A N 1
ATOM 690 C CA . THR A 1 86 ? 4.051 15.888 14.246 1.00 88.00 86 THR A CA 1
ATOM 691 C C . THR A 1 86 ? 3.127 15.374 15.346 1.00 88.00 86 THR A C 1
ATOM 693 O O . THR A 1 86 ? 2.375 14.420 15.147 1.00 88.00 86 THR A O 1
ATOM 696 N N . ILE A 1 87 ? 3.191 15.998 16.524 1.00 85.50 87 ILE A N 1
ATOM 697 C CA . ILE A 1 87 ? 2.218 15.772 17.597 1.00 85.50 87 ILE A CA 1
ATOM 698 C C . ILE A 1 87 ? 1.250 16.949 17.601 1.00 85.50 87 ILE A C 1
ATOM 700 O O . ILE A 1 87 ? 1.650 18.095 17.803 1.00 85.50 87 ILE A O 1
ATOM 704 N N . GLU A 1 88 ? -0.028 16.658 17.406 1.00 84.44 88 GLU A N 1
ATOM 705 C CA . GLU A 1 88 ? -1.113 17.629 17.454 1.00 84.44 88 GLU A CA 1
ATOM 706 C C . GLU A 1 88 ? -1.850 17.540 18.794 1.00 84.44 88 GLU A C 1
ATOM 708 O O . GLU A 1 88 ? -1.987 16.469 19.382 1.00 84.44 88 GLU A O 1
ATOM 713 N N . GLY A 1 89 ? -2.351 18.674 19.289 1.00 74.50 89 GLY A N 1
ATOM 714 C CA . GLY A 1 89 ? -3.204 18.734 20.480 1.00 74.50 89 GLY A CA 1
ATOM 715 C C . GLY A 1 89 ? -2.526 19.218 21.763 1.00 74.50 89 GLY A C 1
ATOM 716 O O . GLY A 1 89 ? -3.238 19.657 22.656 1.00 74.50 89 GLY A O 1
ATOM 717 N N . GLY A 1 90 ? -1.195 19.254 21.845 1.00 67.44 90 GLY A N 1
ATOM 718 C CA . GLY A 1 90 ? -0.477 19.789 23.010 1.00 67.44 90 GLY A CA 1
ATOM 719 C C . GLY A 1 90 ? -0.511 18.884 24.260 1.00 67.44 90 GLY A C 1
ATOM 720 O O . GLY A 1 90 ? -1.194 17.861 24.281 1.00 67.44 90 GLY A O 1
ATOM 721 N N . PRO A 1 91 ? 0.240 19.238 25.319 1.00 64.31 91 PRO A N 1
ATOM 722 C CA . PRO A 1 91 ? 0.572 18.330 26.426 1.00 64.31 91 PRO A CA 1
ATOM 723 C C . PRO A 1 91 ? -0.584 17.990 27.383 1.00 64.31 91 PRO A C 1
ATOM 725 O O . PRO A 1 91 ? -0.502 16.998 28.100 1.00 64.31 91 PRO A O 1
ATOM 728 N N . SER A 1 92 ? -1.653 18.789 27.423 1.00 65.06 92 SER A N 1
ATOM 729 C CA . SER A 1 92 ? -2.797 18.608 28.336 1.00 65.06 92 SER A CA 1
ATOM 730 C C . SER A 1 92 ? -4.055 18.063 27.654 1.00 65.06 92 SER A C 1
ATOM 732 O O . SER A 1 92 ? -5.099 17.918 28.292 1.00 65.06 92 SER A O 1
ATOM 734 N N . ASN A 1 93 ? -3.986 17.775 26.355 1.00 66.25 93 ASN A N 1
ATOM 735 C CA . ASN A 1 93 ? -5.145 17.369 25.582 1.00 66.25 93 ASN A CA 1
ATOM 736 C C . ASN A 1 93 ? -5.273 15.847 25.554 1.00 66.25 93 ASN A C 1
ATOM 738 O O . ASN A 1 93 ? -4.454 15.141 24.971 1.00 66.25 93 ASN A O 1
ATOM 742 N N . THR A 1 94 ? -6.367 15.343 26.119 1.00 67.12 94 THR A N 1
ATOM 743 C CA . THR A 1 94 ? -6.738 13.919 26.076 1.00 67.12 94 THR A CA 1
ATOM 744 C C . THR A 1 94 ? -7.070 13.419 24.666 1.00 67.12 94 THR A C 1
ATOM 746 O O . THR A 1 94 ? -7.304 12.229 24.472 1.00 67.12 94 THR A O 1
ATOM 749 N N . ARG A 1 95 ? -7.091 14.316 23.673 1.00 72.50 95 ARG A N 1
ATOM 750 C CA . ARG A 1 95 ? -7.256 14.032 22.244 1.00 72.50 95 ARG A CA 1
ATOM 751 C C . ARG A 1 95 ? -5.990 14.311 21.435 1.00 72.50 95 ARG A C 1
ATOM 753 O O . ARG A 1 95 ? -6.106 14.515 20.229 1.00 72.50 95 ARG A O 1
ATOM 760 N N . ALA A 1 96 ? -4.820 14.372 22.071 1.00 81.19 96 ALA A N 1
ATOM 761 C CA . ALA A 1 96 ? -3.565 14.519 21.347 1.00 81.19 96 ALA A CA 1
ATOM 762 C C . ALA A 1 96 ? -3.384 13.378 20.330 1.00 81.19 96 ALA A C 1
ATOM 764 O O . ALA A 1 96 ? -3.801 12.240 20.566 1.00 81.19 96 ALA A O 1
ATOM 765 N N . GLN A 1 97 ? -2.792 13.692 19.183 1.00 84.69 97 GLN A N 1
ATOM 766 C CA . GLN A 1 97 ? -2.589 12.745 18.089 1.00 84.69 97 GLN A CA 1
ATOM 767 C C . GLN A 1 97 ? -1.150 12.816 17.599 1.00 84.69 97 GLN A C 1
ATOM 769 O O . GLN A 1 97 ? -0.559 13.890 17.542 1.00 84.69 97 GLN A O 1
ATOM 774 N N . MET A 1 98 ? -0.597 11.668 17.232 1.00 86.94 98 MET A N 1
ATOM 775 C CA . MET A 1 98 ? 0.652 11.574 16.496 1.00 86.94 98 MET A CA 1
ATOM 776 C C . MET A 1 98 ? 0.312 11.384 15.021 1.00 86.94 98 MET A C 1
ATOM 778 O O . MET A 1 98 ? -0.257 10.364 14.637 1.00 86.94 98 MET A O 1
ATOM 782 N N . CYS A 1 99 ? 0.646 12.375 14.206 1.00 90.50 99 CYS A N 1
ATOM 783 C CA . CYS A 1 99 ? 0.442 12.351 12.766 1.00 90.50 99 CYS A CA 1
ATOM 784 C C . CYS A 1 99 ? 1.770 12.080 12.071 1.00 90.50 99 CYS A C 1
ATOM 786 O O . CYS A 1 99 ? 2.725 12.831 12.256 1.00 90.50 99 CYS A O 1
ATOM 788 N N . ALA A 1 100 ? 1.826 11.022 11.271 1.00 91.50 100 ALA A N 1
ATOM 789 C CA . ALA A 1 100 ? 2.960 10.719 10.411 1.00 91.50 100 ALA A CA 1
ATOM 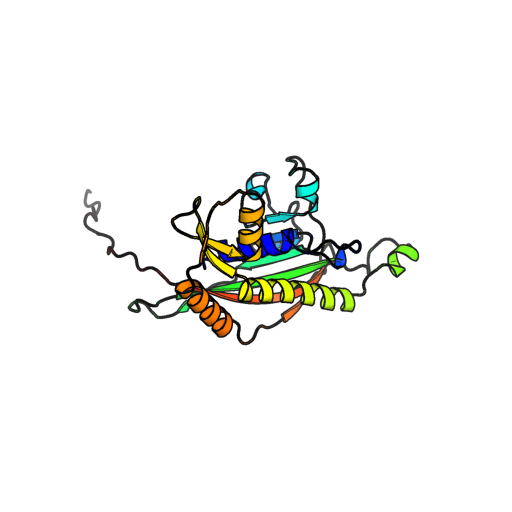790 C C . ALA A 1 100 ? 2.559 10.928 8.952 1.00 91.50 100 ALA A C 1
ATOM 792 O O . ALA A 1 100 ? 1.499 10.459 8.524 1.00 91.50 100 ALA A O 1
ATOM 793 N N . ASP A 1 101 ? 3.423 11.601 8.200 1.00 93.75 101 ASP A N 1
ATOM 794 C CA . ASP A 1 101 ? 3.311 11.654 6.751 1.00 93.75 101 ASP A CA 1
ATOM 795 C C . ASP A 1 101 ? 4.048 10.434 6.177 1.00 93.75 101 ASP A C 1
ATOM 797 O O . ASP A 1 101 ? 5.150 10.081 6.596 1.00 93.75 101 ASP A O 1
ATOM 801 N N . ILE A 1 102 ? 3.412 9.741 5.243 1.00 95.06 102 ILE A N 1
ATOM 802 C CA . ILE A 1 102 ? 3.905 8.520 4.618 1.00 95.06 102 ILE A CA 1
ATOM 803 C C . ILE A 1 102 ? 3.951 8.784 3.123 1.00 95.06 102 ILE A C 1
ATOM 805 O O . ILE A 1 102 ? 2.915 8.934 2.476 1.00 95.06 102 ILE A O 1
ATOM 809 N N . GLN A 1 103 ? 5.157 8.832 2.569 1.00 95.56 103 GLN A N 1
ATOM 810 C CA . GLN A 1 103 ? 5.350 8.935 1.131 1.00 95.56 103 GLN A CA 1
ATOM 811 C C . GLN A 1 103 ? 5.299 7.536 0.522 1.00 95.56 103 GLN A C 1
ATOM 813 O O . GLN A 1 103 ? 6.129 6.683 0.829 1.00 95.56 103 GLN A O 1
ATOM 818 N N . LEU A 1 104 ? 4.332 7.312 -0.357 1.00 97.00 104 LEU A N 1
ATOM 819 C CA . LEU A 1 104 ? 4.271 6.160 -1.240 1.00 97.00 104 LEU A CA 1
ATOM 820 C C . LEU A 1 104 ? 4.924 6.535 -2.568 1.00 97.00 104 LEU A C 1
ATOM 822 O O . LEU A 1 104 ? 4.644 7.592 -3.122 1.00 97.00 104 LEU A O 1
ATOM 826 N N . ILE A 1 105 ? 5.788 5.677 -3.089 1.00 95.75 105 ILE A N 1
ATOM 827 C CA . ILE A 1 105 ? 6.453 5.853 -4.381 1.00 95.75 105 ILE A CA 1
ATOM 828 C C . ILE A 1 105 ? 6.217 4.583 -5.178 1.00 95.75 105 ILE A C 1
ATOM 830 O O . ILE A 1 105 ? 6.549 3.503 -4.700 1.00 95.75 105 ILE A O 1
ATOM 834 N N . CYS A 1 106 ? 5.651 4.689 -6.374 1.00 95.94 106 CYS A N 1
ATOM 835 C CA . CYS A 1 106 ? 5.517 3.562 -7.285 1.00 95.94 106 CYS A CA 1
ATOM 836 C C . CYS A 1 106 ? 6.467 3.766 -8.458 1.00 95.94 106 CYS A C 1
ATOM 838 O O . CYS A 1 106 ? 6.379 4.773 -9.156 1.00 95.94 106 CYS A O 1
ATOM 840 N N . LEU A 1 107 ? 7.380 2.817 -8.646 1.00 93.19 107 LEU A N 1
ATOM 841 C CA . LEU A 1 107 ? 8.432 2.900 -9.651 1.00 93.19 107 LEU A CA 1
ATOM 842 C C . LEU A 1 107 ? 8.342 1.754 -10.649 1.00 93.19 107 LEU A C 1
ATOM 844 O O . LEU A 1 107 ? 7.896 0.648 -10.319 1.00 93.19 107 LEU A O 1
ATOM 848 N N . TYR A 1 108 ? 8.829 2.023 -11.854 1.00 90.88 108 TYR A N 1
ATOM 849 C CA . TYR A 1 108 ? 9.014 1.062 -12.929 1.00 90.88 108 TYR A CA 1
ATOM 850 C C . TYR A 1 108 ? 10.317 1.370 -13.696 1.00 90.88 108 TYR A C 1
ATOM 852 O O . TYR A 1 108 ? 10.738 2.528 -13.727 1.00 90.88 108 TYR A O 1
ATOM 860 N N . PRO A 1 109 ? 10.987 0.373 -14.302 1.00 86.94 109 PRO A N 1
ATOM 861 C CA . PRO A 1 109 ? 12.195 0.610 -15.088 1.00 86.94 109 PRO A CA 1
ATOM 862 C C . PRO A 1 109 ? 11.923 1.476 -16.319 1.00 86.94 109 PRO A C 1
ATOM 864 O O . PRO A 1 109 ? 11.046 1.153 -17.123 1.00 86.94 109 PRO A O 1
ATOM 867 N N . ASN A 1 110 ? 12.713 2.536 -16.496 1.00 77.00 110 ASN A N 1
ATOM 868 C CA . ASN A 1 110 ? 12.716 3.331 -17.716 1.00 77.00 110 ASN A CA 1
ATOM 869 C C . ASN A 1 110 ? 13.469 2.573 -18.823 1.00 77.00 110 ASN A C 1
ATOM 871 O O . ASN A 1 110 ? 14.613 2.139 -18.673 1.00 77.00 110 ASN A O 1
ATOM 875 N N . ILE A 1 111 ? 12.800 2.412 -19.959 1.00 64.62 111 ILE A N 1
ATOM 876 C CA . ILE A 1 111 ? 13.214 1.557 -21.072 1.00 64.62 111 ILE A CA 1
ATOM 877 C C . ILE A 1 111 ? 14.174 2.269 -22.033 1.00 64.62 111 ILE A C 1
ATOM 879 O O . ILE A 1 111 ? 14.756 1.631 -22.909 1.00 64.62 111 ILE A O 1
ATOM 883 N N . GLU A 1 112 ? 14.463 3.556 -21.829 1.00 57.16 112 GLU A N 1
ATOM 884 C CA . GLU A 1 112 ? 15.498 4.276 -22.588 1.00 57.16 112 GLU A CA 1
ATOM 885 C C . GLU A 1 112 ? 16.900 3.627 -22.509 1.00 57.16 112 GLU A C 1
ATOM 887 O O . GLU A 1 112 ? 17.811 4.034 -23.229 1.00 57.16 112 GLU A O 1
ATOM 892 N N . HIS A 1 113 ? 17.073 2.574 -21.695 1.00 53.34 113 HIS A N 1
ATOM 893 C CA . HIS A 1 113 ? 18.306 1.800 -21.574 1.00 53.34 113 HIS A CA 1
ATOM 894 C C . HIS A 1 113 ? 18.156 0.261 -21.596 1.00 53.34 113 HIS A C 1
ATOM 896 O O . HIS A 1 113 ? 19.128 -0.421 -21.271 1.00 53.34 113 HIS A O 1
ATOM 902 N N . LEU A 1 114 ? 17.001 -0.312 -21.974 1.00 55.19 114 LEU A N 1
ATOM 903 C CA . LEU A 1 114 ? 16.917 -1.766 -22.233 1.00 55.19 114 LEU A CA 1
ATOM 904 C C . LEU A 1 114 ? 17.557 -2.119 -23.587 1.00 55.19 114 LEU A C 1
ATOM 906 O O . LEU A 1 114 ? 17.585 -1.299 -24.500 1.00 55.19 114 LEU A O 1
ATOM 910 N N . GLU A 1 115 ? 18.064 -3.350 -23.703 1.00 56.22 115 GLU A N 1
ATOM 911 C CA . GLU A 1 115 ? 18.791 -3.843 -24.878 1.00 56.22 115 GLU A CA 1
ATOM 912 C C . GLU A 1 115 ? 18.072 -3.613 -26.221 1.00 56.22 115 GLU A C 1
ATOM 914 O O . GLU A 1 115 ? 16.849 -3.715 -26.357 1.00 56.22 115 GLU A O 1
ATOM 919 N N . ASP A 1 116 ? 18.906 -3.357 -27.229 1.00 58.72 116 ASP A N 1
ATOM 920 C CA . ASP A 1 116 ? 18.654 -2.642 -28.484 1.00 58.72 116 ASP A CA 1
ATOM 921 C C . ASP A 1 116 ? 17.847 -3.430 -29.539 1.00 58.72 116 ASP A C 1
ATOM 923 O O . ASP A 1 116 ? 18.098 -3.352 -30.743 1.00 58.72 116 ASP A O 1
ATOM 927 N N . THR A 1 117 ? 16.873 -4.245 -29.123 1.00 63.69 117 THR A N 1
ATOM 928 C CA . THR A 1 117 ? 15.991 -4.932 -30.079 1.00 63.69 117 THR A CA 1
ATOM 929 C C . THR A 1 117 ? 14.735 -4.109 -30.343 1.00 63.69 117 THR A C 1
ATOM 931 O O . THR A 1 117 ? 14.014 -3.707 -29.429 1.00 63.69 117 THR A O 1
ATOM 934 N N . LEU A 1 118 ? 14.426 -3.893 -31.625 1.00 64.69 118 LEU A N 1
ATOM 935 C CA . LEU A 1 118 ? 13.235 -3.160 -32.068 1.00 64.69 118 LEU A CA 1
ATOM 936 C C . LEU A 1 118 ? 11.945 -3.728 -31.444 1.00 64.69 118 LEU A C 1
ATOM 938 O O . LEU A 1 118 ? 11.067 -2.976 -31.038 1.00 64.69 118 LEU A O 1
ATOM 942 N N . ALA A 1 119 ? 11.863 -5.054 -31.295 1.00 61.22 119 ALA A N 1
ATOM 943 C CA . ALA A 1 119 ? 10.724 -5.729 -30.678 1.00 61.22 119 ALA A CA 1
ATOM 944 C C . ALA A 1 119 ? 10.570 -5.427 -29.174 1.00 61.22 119 ALA A C 1
ATOM 946 O O . ALA A 1 119 ? 9.439 -5.302 -28.703 1.00 61.22 119 ALA A O 1
ATOM 947 N N . ALA A 1 120 ? 11.673 -5.286 -28.425 1.00 63.28 120 ALA A N 1
ATOM 948 C CA . ALA A 1 120 ? 11.632 -4.879 -27.020 1.00 63.28 120 ALA A CA 1
ATOM 949 C C . ALA A 1 120 ? 11.211 -3.410 -26.881 1.00 63.28 120 ALA A C 1
ATOM 951 O O . ALA A 1 120 ? 10.379 -3.094 -26.035 1.00 63.28 120 ALA A O 1
ATOM 952 N N . ARG A 1 121 ? 11.694 -2.532 -27.773 1.00 62.53 121 ARG A N 1
ATOM 953 C CA . ARG A 1 121 ? 11.303 -1.112 -27.807 1.00 62.53 121 ARG A CA 1
ATOM 954 C C . ARG A 1 121 ? 9.838 -0.904 -28.198 1.00 62.53 121 ARG A C 1
ATOM 956 O O . ARG A 1 121 ? 9.207 0.006 -27.686 1.00 62.53 121 ARG A O 1
ATOM 963 N N . CYS A 1 122 ? 9.260 -1.755 -29.047 1.00 58.94 122 CYS A N 1
ATOM 964 C CA . CYS A 1 122 ? 7.831 -1.676 -29.385 1.00 58.94 122 CYS A CA 1
ATOM 965 C C . CYS A 1 122 ? 6.896 -2.117 -28.248 1.00 58.94 122 CYS A C 1
ATOM 967 O O . CYS A 1 122 ? 5.727 -1.749 -28.256 1.00 58.94 122 CYS A O 1
ATOM 969 N N . LYS A 1 123 ? 7.381 -2.924 -27.297 1.00 66.44 123 LYS A N 1
ATOM 970 C CA . LYS A 1 123 ? 6.628 -3.324 -26.092 1.00 66.44 123 LYS A CA 1
ATOM 971 C C . LYS A 1 123 ? 6.944 -2.446 -24.883 1.00 66.44 123 LYS A C 1
ATOM 973 O O . LYS A 1 123 ? 6.420 -2.681 -23.797 1.00 66.44 123 LYS A O 1
ATOM 978 N N . ALA A 1 124 ? 7.840 -1.486 -25.069 1.00 74.06 124 ALA A N 1
ATOM 979 C CA . ALA A 1 124 ? 8.279 -0.597 -24.030 1.00 74.06 124 ALA A CA 1
ATOM 980 C C . ALA A 1 124 ? 7.232 0.473 -23.750 1.00 74.06 124 ALA A C 1
ATOM 982 O O . ALA A 1 124 ? 6.744 1.111 -24.678 1.00 74.06 124 ALA A O 1
ATOM 983 N N . LEU A 1 125 ? 6.954 0.705 -22.472 1.00 82.69 125 LEU A N 1
ATOM 984 C CA . LEU A 1 125 ? 6.269 1.909 -22.039 1.00 82.69 125 LEU A CA 1
ATOM 985 C C . LEU A 1 125 ? 7.197 3.120 -22.169 1.00 82.69 125 LEU A C 1
ATOM 987 O O . LEU A 1 125 ? 8.368 3.073 -21.782 1.00 82.69 125 LEU A O 1
ATOM 991 N N . SER A 1 126 ? 6.642 4.207 -22.686 1.00 85.88 126 SER A N 1
ATOM 992 C CA . SER A 1 126 ? 7.198 5.551 -22.554 1.00 85.88 126 SER A CA 1
ATOM 993 C C . SER A 1 126 ? 7.196 6.012 -21.094 1.00 85.88 126 SER A C 1
ATOM 995 O O . SER A 1 126 ? 6.460 5.488 -20.254 1.00 85.88 126 SER A O 1
ATOM 997 N N . VAL A 1 127 ? 7.991 7.041 -20.791 1.00 87.19 127 VAL A N 1
ATOM 998 C CA . VAL A 1 127 ? 8.027 7.653 -19.453 1.00 87.19 127 VAL A CA 1
ATOM 999 C C . VAL A 1 127 ? 6.636 8.141 -19.039 1.00 87.19 127 VAL A C 1
ATOM 1001 O O . VAL A 1 127 ? 6.197 7.847 -17.932 1.00 87.19 127 VAL A O 1
ATOM 1004 N N . GLN A 1 128 ? 5.890 8.780 -19.945 1.00 89.12 128 GLN A N 1
ATOM 1005 C CA . GLN A 1 128 ? 4.544 9.284 -19.649 1.00 89.12 128 GLN A CA 1
ATOM 1006 C C . GLN A 1 128 ? 3.548 8.157 -19.333 1.00 89.12 128 GLN A C 1
ATOM 1008 O O . GLN A 1 128 ? 2.695 8.306 -18.457 1.00 89.12 128 GLN A O 1
ATOM 1013 N N . GLU A 1 129 ? 3.649 7.011 -20.016 1.00 91.19 129 GLU A N 1
ATOM 1014 C CA . GLU A 1 129 ? 2.818 5.838 -19.713 1.00 91.19 129 GLU A CA 1
ATOM 1015 C C . GLU A 1 129 ? 3.177 5.233 -18.352 1.00 91.19 129 GLU A C 1
ATOM 1017 O O . GLU A 1 129 ? 2.280 4.854 -17.595 1.00 91.19 129 GLU A O 1
ATOM 1022 N N . ILE A 1 130 ? 4.471 5.185 -18.012 1.00 91.94 130 ILE A N 1
ATOM 1023 C CA . ILE A 1 130 ? 4.940 4.738 -16.696 1.00 91.94 130 ILE A CA 1
ATOM 1024 C C . ILE A 1 130 ? 4.399 5.659 -15.598 1.00 91.94 130 ILE A C 1
ATOM 1026 O O . ILE A 1 130 ? 3.834 5.178 -14.615 1.00 91.94 130 ILE A O 1
ATOM 1030 N N . GLU A 1 131 ? 4.522 6.975 -15.758 1.00 92.69 131 GLU A N 1
ATOM 1031 C CA . GLU A 1 131 ? 4.004 7.980 -14.824 1.00 92.69 131 GLU A CA 1
ATOM 1032 C C . GLU A 1 131 ? 2.492 7.839 -14.615 1.00 92.69 131 GLU A C 1
ATOM 1034 O O . GLU A 1 131 ? 2.021 7.740 -13.480 1.00 92.69 131 GLU A O 1
ATOM 1039 N N . GLN A 1 132 ? 1.721 7.753 -15.703 1.00 94.00 132 GLN A N 1
ATOM 1040 C CA . GLN A 1 132 ? 0.269 7.589 -15.632 1.00 94.00 132 GLN A CA 1
ATOM 1041 C C . GLN A 1 132 ? -0.119 6.292 -14.913 1.00 94.00 132 GLN A C 1
ATOM 1043 O O . GLN A 1 132 ? -1.035 6.273 -14.087 1.00 94.00 132 GLN A O 1
ATOM 1048 N N . GLN A 1 133 ? 0.573 5.198 -15.219 1.00 94.56 133 GLN A N 1
ATOM 1049 C CA . GLN A 1 133 ? 0.272 3.895 -14.651 1.00 94.56 133 GLN A CA 1
ATOM 1050 C C . GLN A 1 133 ? 0.651 3.789 -13.175 1.00 94.56 133 GLN A C 1
ATOM 1052 O O . GLN A 1 133 ? -0.130 3.293 -12.365 1.00 94.56 133 GLN A O 1
ATOM 1057 N N . THR A 1 134 ? 1.839 4.258 -12.811 1.00 96.25 134 THR A N 1
ATOM 1058 C CA . THR A 1 134 ? 2.297 4.279 -11.419 1.00 96.25 134 THR A CA 1
ATOM 1059 C C . THR A 1 134 ? 1.428 5.202 -10.566 1.00 96.25 134 THR A C 1
ATOM 1061 O O . THR A 1 134 ? 1.082 4.835 -9.443 1.00 96.25 134 THR A O 1
ATOM 1064 N N . LEU A 1 135 ? 0.964 6.335 -11.105 1.00 96.50 135 LEU A N 1
ATOM 1065 C CA . LEU A 1 135 ? -0.031 7.176 -10.439 1.00 96.50 135 LEU A CA 1
ATOM 1066 C C . LEU A 1 135 ? -1.359 6.434 -10.239 1.00 96.50 135 LEU A C 1
ATOM 1068 O O . LEU A 1 135 ? -1.904 6.457 -9.137 1.00 96.50 135 LEU A O 1
ATOM 1072 N N . ALA A 1 136 ? -1.865 5.735 -11.260 1.00 96.56 136 ALA A N 1
ATOM 1073 C CA . ALA A 1 136 ? -3.089 4.940 -11.140 1.00 96.56 136 ALA A CA 1
ATOM 1074 C C . ALA A 1 136 ? -2.973 3.863 -10.045 1.00 96.56 136 ALA A C 1
ATOM 1076 O O . ALA A 1 136 ? -3.904 3.682 -9.259 1.00 96.56 136 ALA A O 1
ATOM 1077 N N . HIS A 1 137 ? -1.812 3.211 -9.931 1.00 97.75 137 HIS A N 1
ATOM 1078 C CA . HIS A 1 137 ? -1.515 2.257 -8.858 1.00 97.75 137 HIS A CA 1
ATOM 1079 C C . HIS A 1 137 ? -1.527 2.903 -7.468 1.00 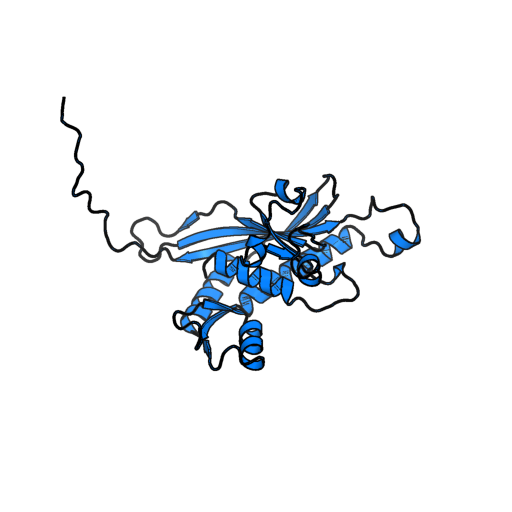97.75 137 HIS A C 1
ATOM 1081 O O . HIS A 1 137 ? -2.103 2.351 -6.529 1.00 97.75 137 HIS A O 1
ATOM 1087 N N . LEU A 1 138 ? -0.925 4.084 -7.318 1.00 97.88 138 LEU A N 1
ATOM 1088 C CA . LEU A 1 138 ? -0.933 4.819 -6.048 1.00 97.88 138 LEU A CA 1
ATOM 1089 C C . LEU A 1 138 ? -2.341 5.278 -5.660 1.00 97.88 138 LEU A C 1
ATOM 1091 O O . LEU A 1 138 ? -2.727 5.164 -4.496 1.00 97.88 138 LEU A O 1
ATOM 1095 N N . VAL A 1 139 ? -3.127 5.739 -6.634 1.00 96.62 139 VAL A N 1
ATOM 1096 C CA . VAL A 1 139 ? -4.534 6.107 -6.434 1.00 96.62 139 VAL A CA 1
ATOM 1097 C C . VAL A 1 139 ? -5.358 4.886 -6.028 1.00 96.62 139 VAL A C 1
ATOM 1099 O O . VAL A 1 139 ? -6.141 4.985 -5.084 1.00 96.62 139 VAL A O 1
ATOM 1102 N N . TYR A 1 140 ? -5.140 3.726 -6.660 1.00 96.62 140 TYR A N 1
ATOM 1103 C CA . TYR A 1 140 ? -5.764 2.462 -6.262 1.00 96.62 140 TYR A CA 1
ATOM 1104 C C . TYR A 1 140 ? -5.481 2.145 -4.789 1.00 96.62 140 TYR A C 1
ATOM 1106 O O . TYR A 1 140 ? -6.420 1.893 -4.031 1.00 96.62 140 TYR A O 1
ATOM 1114 N N . LEU A 1 141 ? -4.219 2.210 -4.354 1.00 97.19 141 LEU A N 1
ATOM 1115 C CA . LEU A 1 141 ? -3.854 1.945 -2.961 1.00 97.19 141 LEU A CA 1
ATOM 1116 C C . LEU A 1 141 ? -4.513 2.937 -1.997 1.00 97.19 141 LEU A C 1
ATOM 1118 O O . LEU A 1 141 ? -5.133 2.523 -1.017 1.00 97.19 141 LEU A O 1
ATOM 1122 N N . PHE A 1 142 ? -4.421 4.235 -2.291 1.00 96.31 142 PHE A N 1
ATOM 1123 C CA . PHE A 1 142 ? -5.001 5.294 -1.468 1.00 96.31 142 PHE A CA 1
ATOM 1124 C C . PHE A 1 142 ? -6.516 5.126 -1.293 1.00 96.31 142 PHE A C 1
ATOM 1126 O O . PHE A 1 142 ? -7.022 5.110 -0.167 1.00 96.31 142 PHE A O 1
ATOM 1133 N N . GLN A 1 143 ? -7.240 4.949 -2.401 1.00 95.00 143 GLN A N 1
ATOM 1134 C CA . GLN A 1 143 ? -8.695 4.818 -2.396 1.00 95.00 143 GLN A CA 1
ATOM 1135 C C . GLN A 1 143 ? -9.152 3.541 -1.693 1.00 95.00 143 GLN A C 1
ATOM 1137 O O . GLN A 1 143 ? -10.103 3.586 -0.911 1.00 95.00 143 GLN A O 1
ATOM 1142 N N . ASN A 1 144 ? -8.488 2.407 -1.933 1.00 95.62 144 ASN A N 1
ATOM 1143 C CA . ASN A 1 144 ? -8.894 1.137 -1.332 1.00 95.62 144 ASN A CA 1
ATOM 1144 C C . ASN A 1 144 ? -8.596 1.088 0.166 1.00 95.62 144 ASN A C 1
ATOM 1146 O O . ASN A 1 144 ? -9.437 0.610 0.921 1.00 95.62 144 ASN A O 1
ATOM 1150 N N . VAL A 1 145 ? -7.477 1.651 0.632 1.00 95.12 145 VAL A N 1
ATOM 1151 C CA . VAL A 1 145 ? -7.257 1.803 2.079 1.00 95.12 145 VAL A CA 1
ATOM 1152 C C . VAL A 1 145 ? -8.343 2.685 2.694 1.00 95.12 145 VAL A C 1
ATOM 1154 O O . VAL A 1 145 ? -8.975 2.274 3.664 1.00 95.12 145 VAL A O 1
ATOM 1157 N N . GLY A 1 146 ? -8.604 3.867 2.128 1.00 93.56 146 GLY A N 1
ATOM 1158 C CA . GLY A 1 146 ? -9.580 4.810 2.685 1.00 93.56 146 GLY A CA 1
ATOM 1159 C C . GLY A 1 146 ? -11.012 4.262 2.727 1.00 93.56 146 GLY A C 1
ATOM 1160 O O . GLY A 1 146 ? -11.719 4.440 3.718 1.00 93.56 146 GLY A O 1
ATOM 1161 N N . SER A 1 147 ? -11.435 3.561 1.674 1.00 93.31 147 SER A N 1
ATOM 1162 C CA . SER A 1 147 ? -12.818 3.087 1.519 1.00 93.31 147 SER A CA 1
ATOM 1163 C C . SER A 1 147 ? -13.076 1.689 2.081 1.00 93.31 147 SER A C 1
ATOM 1165 O O . SER A 1 147 ? -14.173 1.432 2.578 1.00 93.31 147 SER A O 1
ATOM 1167 N N . SER A 1 148 ? -12.091 0.787 2.020 1.00 95.25 148 SER A N 1
ATOM 1168 C CA . SER A 1 148 ? -12.284 -0.639 2.323 1.00 95.25 148 SER A CA 1
ATOM 1169 C C . SER A 1 148 ? -11.707 -1.063 3.666 1.00 95.25 148 SER A C 1
ATOM 1171 O O . SER A 1 148 ? -12.026 -2.157 4.130 1.00 95.25 148 SER A O 1
ATOM 1173 N N . ALA A 1 149 ? -10.898 -0.225 4.322 1.00 96.62 149 ALA A N 1
ATOM 1174 C CA . ALA A 1 149 ? -10.431 -0.535 5.664 1.00 96.62 149 ALA A CA 1
ATOM 1175 C C . ALA A 1 149 ? -11.582 -0.467 6.679 1.00 96.62 149 ALA A C 1
ATOM 1177 O O . ALA A 1 149 ? -12.386 0.479 6.697 1.00 96.62 149 ALA A O 1
ATOM 1178 N N . VAL A 1 150 ? -11.644 -1.483 7.534 1.00 97.19 150 VAL A N 1
ATOM 1179 C CA . VAL A 1 150 ? -12.631 -1.649 8.604 1.00 97.19 150 VAL A CA 1
ATOM 1180 C C . VAL A 1 150 ? -11.937 -2.133 9.872 1.00 97.19 150 VAL A C 1
ATOM 1182 O O . VAL A 1 150 ? -10.968 -2.887 9.808 1.00 97.19 150 VAL A O 1
ATOM 1185 N N . PHE A 1 151 ? -12.415 -1.698 11.035 1.00 97.06 151 PHE A N 1
ATOM 1186 C CA . PHE A 1 151 ? -11.995 -2.278 12.309 1.00 97.06 151 PHE A CA 1
ATOM 1187 C C . PHE A 1 151 ? -12.961 -3.403 12.666 1.00 97.06 151 PHE A C 1
ATOM 1189 O O . PHE A 1 151 ? -14.157 -3.146 12.809 1.00 97.06 151 PHE A O 1
ATOM 1196 N N . ALA A 1 152 ? -12.465 -4.628 12.816 1.00 97.12 152 ALA A N 1
ATOM 1197 C CA . ALA A 1 152 ? -13.303 -5.788 13.092 1.00 97.12 152 ALA A CA 1
ATOM 1198 C C . ALA A 1 152 ? -12.699 -6.681 14.175 1.00 97.12 152 ALA A C 1
ATOM 1200 O O . ALA A 1 152 ? -11.480 -6.777 14.308 1.00 97.12 152 ALA A O 1
ATOM 1201 N N . THR A 1 153 ? -13.565 -7.348 14.931 1.00 97.00 153 THR A N 1
ATOM 1202 C CA . THR A 1 153 ? -13.209 -8.500 15.764 1.00 97.00 153 THR A CA 1
ATOM 1203 C C . THR A 1 153 ? -13.615 -9.780 15.046 1.00 97.00 153 THR A C 1
ATOM 1205 O O . THR A 1 153 ? -14.593 -9.813 14.296 1.00 97.00 153 THR A O 1
ATOM 1208 N N . THR A 1 154 ? -12.862 -10.849 15.273 1.00 95.56 154 THR A N 1
ATOM 1209 C CA . THR A 1 154 ? -13.148 -12.187 14.744 1.00 95.56 154 THR A CA 1
ATOM 1210 C C . THR A 1 154 ? -13.113 -13.208 15.876 1.00 95.56 154 THR A C 1
ATOM 1212 O O . THR A 1 154 ? -12.693 -12.909 16.995 1.00 95.56 154 THR A O 1
ATOM 1215 N N . ASN A 1 155 ? -13.512 -14.449 15.604 1.00 94.06 155 ASN A N 1
ATOM 1216 C CA . ASN A 1 155 ? -13.362 -15.535 16.578 1.00 94.06 155 ASN A CA 1
ATOM 1217 C C . ASN A 1 155 ? -11.891 -15.876 16.901 1.00 94.06 155 ASN A C 1
ATOM 1219 O O . ASN A 1 155 ? -11.640 -16.510 17.923 1.00 94.06 155 ASN A O 1
ATOM 1223 N N . LYS A 1 156 ? -10.932 -15.482 16.049 1.00 92.56 156 LYS A N 1
ATOM 1224 C CA . LYS A 1 156 ? -9.485 -15.657 16.282 1.00 92.56 156 LYS A CA 1
ATOM 1225 C C . LYS A 1 156 ? -8.816 -14.399 16.851 1.00 92.56 156 LYS A C 1
ATOM 1227 O O . LYS A 1 156 ? -7.800 -14.513 17.526 1.00 92.56 156 LYS A O 1
ATOM 1232 N N . ASP A 1 157 ? -9.392 -13.224 16.608 1.00 92.44 157 ASP A N 1
ATOM 1233 C CA . ASP A 1 157 ? -8.937 -11.936 17.128 1.00 92.44 157 ASP A CA 1
ATOM 1234 C C . ASP A 1 157 ? -10.082 -11.213 17.847 1.00 92.44 157 ASP A C 1
ATOM 1236 O O . ASP A 1 157 ? -10.846 -10.439 17.265 1.00 92.44 157 ASP A O 1
ATOM 1240 N N . THR A 1 158 ? -10.192 -11.472 19.148 1.00 91.75 158 THR A N 1
ATOM 1241 C CA . THR A 1 158 ? -11.224 -10.870 19.996 1.00 91.75 158 THR A CA 1
ATOM 1242 C C . THR A 1 158 ? -10.898 -9.437 20.415 1.00 91.75 158 THR A C 1
ATOM 1244 O O . THR A 1 158 ? -11.788 -8.738 20.894 1.00 91.75 158 THR A O 1
ATOM 1247 N N . GLN A 1 159 ? -9.639 -8.998 20.291 1.00 91.31 159 GLN A N 1
ATOM 1248 C CA . GLN A 1 159 ? -9.231 -7.626 20.627 1.00 91.31 159 GLN A CA 1
ATOM 1249 C C . GLN A 1 159 ? -9.518 -6.660 19.474 1.00 91.31 159 GLN A C 1
ATOM 1251 O O . GLN A 1 159 ? -9.817 -5.484 19.703 1.00 91.31 159 GLN A O 1
ATOM 1256 N N . GLY A 1 160 ? -9.524 -7.198 18.258 1.00 92.31 160 GLY A N 1
ATOM 1257 C CA . GLY A 1 160 ? -9.900 -6.517 17.040 1.00 92.31 160 GLY A CA 1
ATOM 1258 C C . GLY A 1 160 ? -8.723 -5.807 16.395 1.00 92.31 160 GLY A C 1
ATOM 1259 O O . GLY A 1 160 ? -7.891 -5.185 17.058 1.00 92.31 160 GLY A O 1
ATOM 1260 N N . SER A 1 161 ? -8.720 -5.852 15.071 1.00 95.25 161 SER A N 1
ATOM 1261 C CA . SER A 1 161 ? -7.673 -5.299 14.223 1.00 95.25 161 SER A CA 1
ATOM 1262 C C . SER A 1 161 ? -8.283 -4.567 13.031 1.00 95.25 161 SER A C 1
ATOM 1264 O O . SER A 1 161 ? -9.489 -4.622 12.772 1.00 95.25 161 SER A O 1
ATOM 1266 N N . TRP A 1 162 ? -7.441 -3.841 12.299 1.00 95.62 162 TRP A N 1
ATOM 1267 C CA . TRP A 1 162 ? -7.826 -3.256 11.018 1.00 95.62 162 TRP A CA 1
ATOM 1268 C C . TRP A 1 162 ? -7.679 -4.289 9.910 1.00 95.62 162 TRP A C 1
ATOM 1270 O O . TRP A 1 162 ? -6.593 -4.840 9.749 1.00 95.62 162 TRP A O 1
ATOM 1280 N N . TYR A 1 163 ? -8.728 -4.488 9.118 1.00 96.62 163 TYR A N 1
ATOM 1281 C CA . TYR A 1 163 ? -8.788 -5.400 7.975 1.00 96.62 163 TYR A CA 1
ATOM 1282 C C . TYR A 1 163 ? -9.240 -4.669 6.715 1.00 96.62 163 TYR A C 1
ATOM 1284 O O . TYR A 1 163 ? -9.865 -3.609 6.797 1.00 96.62 163 TYR A O 1
ATOM 1292 N N . LEU A 1 164 ? -8.961 -5.248 5.549 1.00 96.00 164 LEU A N 1
ATOM 1293 C CA . LEU A 1 164 ? -9.717 -4.920 4.339 1.00 96.00 164 LEU A CA 1
ATOM 1294 C C . LEU A 1 164 ? -11.031 -5.706 4.363 1.00 96.00 164 LEU A C 1
ATOM 1296 O O . LEU A 1 164 ? -11.033 -6.877 4.734 1.00 96.00 164 LEU A O 1
ATOM 1300 N N . GLN A 1 165 ? -12.138 -5.111 3.917 1.00 94.12 165 GLN A N 1
ATOM 1301 C CA . GLN A 1 165 ? -13.410 -5.840 3.818 1.00 94.12 165 GLN A CA 1
ATOM 1302 C C . GLN A 1 165 ? -13.263 -7.137 2.999 1.00 94.12 165 GLN A C 1
ATOM 1304 O O . GLN A 1 165 ? -13.653 -8.203 3.455 1.00 94.12 165 GLN A O 1
ATOM 1309 N N . GLN A 1 166 ? -12.583 -7.057 1.853 1.00 92.56 166 GLN A N 1
ATOM 1310 C CA . GLN A 1 166 ? -12.314 -8.203 0.976 1.00 92.56 166 GLN A CA 1
ATOM 1311 C C . GLN A 1 166 ? -11.452 -9.291 1.643 1.00 92.56 166 GLN A C 1
ATOM 1313 O O . GLN A 1 166 ? -11.593 -10.469 1.333 1.00 92.56 166 GLN A O 1
ATOM 1318 N N . GLU A 1 167 ? -10.554 -8.907 2.559 1.00 94.12 167 GLU A N 1
ATOM 1319 C CA . GLU A 1 167 ? -9.749 -9.857 3.337 1.00 94.12 167 GLU A CA 1
ATOM 1320 C C . GLU A 1 167 ? -10.643 -10.646 4.299 1.00 94.12 167 GLU A C 1
ATOM 1322 O O . GLU A 1 167 ? -10.516 -11.863 4.392 1.00 94.12 167 GLU A O 1
ATOM 1327 N N . LEU A 1 168 ? -11.564 -9.971 4.991 1.00 95.00 168 LEU A N 1
ATOM 1328 C CA . LEU A 1 168 ? -12.501 -10.632 5.899 1.00 95.00 168 LEU A CA 1
ATOM 1329 C C . LEU A 1 168 ? -13.432 -11.594 5.161 1.00 95.00 168 LEU A C 1
ATOM 1331 O O . LEU A 1 168 ? -13.626 -12.717 5.624 1.00 95.00 168 LEU A O 1
ATOM 1335 N N . ASP A 1 169 ? -13.960 -11.167 4.014 1.00 94.44 169 ASP A N 1
ATOM 1336 C CA . ASP A 1 169 ? -14.832 -11.993 3.177 1.00 94.44 169 ASP A CA 1
ATOM 1337 C C . ASP A 1 169 ? -14.083 -13.260 2.720 1.00 94.44 169 ASP A C 1
ATOM 1339 O O . ASP A 1 169 ? -14.575 -14.373 2.889 1.00 94.44 169 ASP A O 1
ATOM 1343 N N . TYR A 1 170 ? -12.830 -13.116 2.272 1.00 94.00 170 TYR A N 1
ATOM 1344 C CA . TYR A 1 170 ? -11.978 -14.254 1.921 1.00 94.00 170 TYR A CA 1
ATOM 1345 C C . TYR A 1 170 ? -11.725 -15.198 3.108 1.00 94.00 170 TYR A C 1
ATOM 1347 O O . TYR A 1 170 ? -11.794 -16.417 2.957 1.00 94.00 170 TYR A O 1
ATOM 1355 N N . LEU A 1 171 ? -11.440 -14.666 4.300 1.00 94.75 171 LEU A N 1
ATOM 1356 C CA . LEU A 1 171 ? -11.193 -15.490 5.489 1.00 94.75 171 LEU A CA 1
ATOM 1357 C C . LEU A 1 171 ? -12.446 -16.259 5.939 1.00 94.75 171 LEU A C 1
ATOM 1359 O O . LEU A 1 171 ? -12.313 -17.375 6.447 1.00 94.75 171 LEU A O 1
ATOM 1363 N N . LEU A 1 172 ? -13.642 -15.692 5.757 1.00 95.25 172 LEU A N 1
ATOM 1364 C CA . LEU A 1 172 ? -14.909 -16.397 5.981 1.00 95.25 172 LEU A CA 1
ATOM 1365 C C . LEU A 1 172 ? -15.103 -17.517 4.958 1.00 95.25 172 LEU A C 1
ATOM 1367 O O . LEU A 1 172 ? -15.396 -18.647 5.343 1.00 95.25 172 LEU A O 1
ATOM 1371 N N . ASP A 1 173 ? -14.877 -17.226 3.676 1.00 96.06 173 ASP A N 1
ATOM 1372 C CA . ASP A 1 173 ? -15.048 -18.190 2.585 1.00 96.06 173 ASP A CA 1
ATOM 1373 C C . ASP A 1 173 ? -14.092 -19.386 2.703 1.00 96.06 173 ASP A C 1
ATOM 1375 O O . ASP A 1 173 ? -14.462 -20.518 2.392 1.00 96.06 173 ASP A O 1
ATOM 1379 N N . GLN A 1 174 ? -12.867 -19.163 3.192 1.00 95.12 174 GLN A N 1
ATOM 1380 C CA . GLN A 1 174 ? -11.900 -20.234 3.467 1.00 95.12 174 GLN A CA 1
ATOM 1381 C C . GLN A 1 174 ? -12.168 -20.984 4.784 1.00 95.12 174 GLN A C 1
ATOM 1383 O O . GLN A 1 174 ? -11.470 -21.949 5.092 1.00 95.12 174 GLN A O 1
ATOM 1388 N N . GLY A 1 175 ? -13.142 -20.549 5.591 1.00 94.56 175 GLY A N 1
ATOM 1389 C CA . GLY A 1 175 ? -13.399 -21.106 6.922 1.00 94.56 175 GLY A CA 1
ATOM 1390 C C . GLY A 1 175 ? -12.286 -20.825 7.938 1.00 94.56 175 GLY A C 1
ATOM 1391 O O . GLY A 1 175 ? -12.229 -21.461 8.992 1.00 94.56 175 GLY A O 1
ATOM 1392 N N . GLU A 1 176 ? -11.396 -19.874 7.645 1.00 94.75 176 GLU A N 1
ATOM 1393 C CA . GLU A 1 176 ? -10.335 -19.445 8.558 1.00 94.75 176 GLU A CA 1
ATOM 1394 C C . GLU A 1 176 ? -10.903 -18.686 9.756 1.00 94.75 176 GLU A C 1
ATOM 1396 O O . GLU A 1 176 ? -10.373 -18.777 10.867 1.00 94.75 176 GLU A O 1
ATOM 1401 N N . ILE A 1 177 ? -12.002 -17.966 9.548 1.00 96.12 177 ILE A N 1
ATOM 1402 C CA . ILE A 1 177 ? -12.833 -17.397 10.605 1.00 96.12 177 ILE A CA 1
ATOM 1403 C C . ILE A 1 177 ? -14.272 -17.876 10.427 1.00 96.12 177 ILE A C 1
ATOM 1405 O O . ILE A 1 177 ? -14.715 -18.184 9.328 1.00 96.12 177 ILE A O 1
ATOM 1409 N N . VAL A 1 178 ? -15.004 -17.953 11.535 1.00 95.38 178 VAL A N 1
ATOM 1410 C CA . VAL A 1 178 ? -16.402 -18.418 11.563 1.00 95.38 178 VAL A CA 1
ATOM 1411 C C . VAL A 1 178 ? -17.364 -17.240 11.674 1.00 95.38 178 VAL A C 1
ATOM 1413 O O . VAL A 1 178 ? -18.500 -17.301 11.215 1.00 95.38 178 VAL A O 1
ATOM 1416 N N . ALA A 1 179 ? -16.914 -16.161 12.310 1.00 93.88 179 ALA A N 1
ATOM 1417 C CA . ALA A 1 179 ? -17.705 -14.966 12.518 1.00 93.88 179 ALA A CA 1
ATOM 1418 C C . ALA A 1 179 ? -16.804 -13.736 12.580 1.00 93.88 179 ALA A C 1
ATOM 1420 O O . ALA A 1 179 ? -15.662 -13.799 13.048 1.00 93.88 179 ALA A O 1
ATOM 1421 N N . MET A 1 180 ? -17.373 -12.609 12.164 1.00 95.75 180 MET A N 1
ATOM 1422 C CA . MET A 1 180 ? -16.778 -11.288 12.289 1.00 95.75 180 MET A CA 1
ATOM 1423 C C . MET A 1 180 ? -17.812 -10.289 12.805 1.00 95.75 180 MET A C 1
ATOM 1425 O O . MET A 1 180 ? -19.006 -10.419 12.531 1.00 95.75 180 MET A O 1
ATOM 1429 N N . ALA A 1 181 ? -17.345 -9.272 13.521 1.00 97.00 181 ALA A N 1
ATOM 1430 C CA . ALA A 1 181 ? -18.143 -8.114 13.892 1.00 97.00 181 ALA A CA 1
ATOM 1431 C C . ALA A 1 181 ? -17.351 -6.839 13.596 1.00 97.00 181 ALA A C 1
ATOM 1433 O O . ALA A 1 181 ? -16.272 -6.620 14.146 1.00 97.00 181 ALA A O 1
ATOM 1434 N N . VAL A 1 182 ? -17.891 -5.992 12.721 1.00 97.19 182 VAL A N 1
ATOM 1435 C CA . VAL A 1 182 ? -17.281 -4.707 12.368 1.00 97.19 182 VAL A CA 1
ATOM 1436 C C . VAL A 1 182 ? -17.690 -3.647 13.392 1.00 97.19 182 VAL A C 1
ATOM 1438 O O . VAL A 1 182 ? -18.876 -3.402 13.617 1.00 97.19 182 VAL A O 1
ATOM 1441 N N . ASP A 1 183 ? -16.709 -2.971 13.986 1.00 96.88 183 ASP A N 1
ATOM 1442 C CA . ASP A 1 183 ? -16.929 -1.781 14.806 1.00 96.88 183 ASP A CA 1
ATOM 1443 C C . ASP A 1 183 ? -17.131 -0.575 13.882 1.00 96.88 183 ASP A C 1
ATOM 1445 O O . ASP A 1 183 ? -16.185 0.105 13.456 1.00 96.88 183 ASP A O 1
ATOM 1449 N N . GLN A 1 184 ? -18.394 -0.312 13.546 1.00 96.25 184 GLN A N 1
ATOM 1450 C CA . GLN A 1 184 ? -18.752 0.787 12.654 1.00 96.25 184 GLN A CA 1
ATOM 1451 C C . GLN A 1 184 ? -18.371 2.157 13.237 1.00 96.25 184 GLN A C 1
ATOM 1453 O O . GLN A 1 184 ? -18.033 3.074 12.489 1.00 96.25 184 GLN A O 1
ATOM 1458 N N . GLY A 1 185 ? -18.383 2.298 14.568 1.00 95.25 185 GLY A N 1
ATOM 1459 C CA . GLY A 1 185 ? -18.024 3.535 15.256 1.00 95.25 185 GLY A CA 1
ATOM 1460 C C . GLY A 1 185 ? -16.552 3.883 15.058 1.00 95.25 185 GLY A C 1
ATOM 1461 O O . GLY A 1 185 ? -16.231 4.974 14.579 1.00 95.25 185 GLY A O 1
ATOM 1462 N N . LYS A 1 186 ? -15.649 2.938 15.354 1.00 93.12 186 LYS A N 1
ATOM 1463 C CA . LYS A 1 186 ? -14.204 3.107 15.118 1.00 93.12 186 LYS A CA 1
ATOM 1464 C C . LYS A 1 186 ? -13.882 3.265 13.638 1.00 93.12 186 LYS A C 1
ATOM 1466 O O . LYS A 1 186 ? -13.062 4.118 13.292 1.00 93.12 186 LYS A O 1
ATOM 1471 N N . THR A 1 187 ? -14.538 2.484 12.780 1.00 95.44 187 THR A N 1
ATOM 1472 C CA . THR A 1 187 ? -14.347 2.529 11.325 1.00 95.44 187 THR A CA 1
ATOM 1473 C C . THR A 1 187 ? -14.696 3.907 10.768 1.00 95.44 187 THR A C 1
ATOM 1475 O O . THR A 1 187 ? -13.844 4.558 10.166 1.00 95.44 187 THR A O 1
ATOM 1478 N N . ASN A 1 188 ? -15.903 4.411 11.040 1.00 94.94 188 ASN A N 1
ATOM 1479 C CA . ASN A 1 188 ? -16.346 5.718 10.551 1.00 94.94 188 ASN A CA 1
ATOM 1480 C C . ASN A 1 188 ? -15.514 6.865 11.137 1.00 94.94 188 ASN A C 1
ATOM 1482 O O . ASN A 1 188 ? -15.176 7.807 10.423 1.00 94.94 188 ASN A O 1
ATOM 1486 N N . ALA A 1 189 ? -15.150 6.786 12.422 1.00 92.25 189 ALA A N 1
ATOM 1487 C CA . ALA A 1 189 ? -14.309 7.795 13.057 1.00 92.25 189 ALA A CA 1
ATOM 1488 C C . ALA A 1 189 ? -12.914 7.868 12.421 1.00 92.25 189 ALA A C 1
ATOM 1490 O O . ALA A 1 189 ? -12.371 8.960 12.264 1.00 92.25 189 ALA A O 1
ATOM 1491 N N . TRP A 1 190 ? -12.324 6.728 12.053 1.00 93.19 190 TRP A N 1
ATOM 1492 C CA . TRP A 1 190 ? -11.056 6.720 11.330 1.00 93.19 190 TRP A CA 1
ATOM 1493 C C . TRP A 1 190 ? -11.210 7.220 9.896 1.00 93.19 190 TRP A C 1
ATOM 1495 O O . TRP A 1 190 ? -10.429 8.084 9.519 1.00 93.19 190 TRP A O 1
ATOM 1505 N N . ARG A 1 191 ? -12.213 6.758 9.134 1.00 94.38 191 ARG A N 1
ATOM 1506 C CA . ARG A 1 191 ? -12.428 7.202 7.743 1.00 94.38 191 ARG A CA 1
ATOM 1507 C C . ARG A 1 191 ? -12.583 8.708 7.654 1.00 94.38 191 ARG A C 1
ATOM 1509 O O . ARG A 1 191 ? -11.867 9.344 6.897 1.00 94.38 191 ARG A O 1
ATOM 1516 N N . LYS A 1 192 ? -13.421 9.281 8.521 1.00 92.81 192 LYS A N 1
ATOM 1517 C CA . LYS A 1 192 ? -13.597 10.730 8.607 1.00 92.81 192 LYS A CA 1
ATOM 1518 C C . LYS A 1 192 ? -12.268 11.450 8.852 1.00 92.81 192 LYS A C 1
ATOM 1520 O O . LYS A 1 192 ? -11.956 12.395 8.141 1.00 92.81 192 LYS A O 1
ATOM 1525 N N . ARG A 1 193 ? -11.465 10.989 9.819 1.00 91.44 193 ARG A N 1
ATOM 1526 C CA . ARG A 1 193 ? -10.139 11.580 10.074 1.00 91.44 193 ARG A CA 1
ATOM 1527 C C . ARG A 1 193 ? -9.200 11.417 8.882 1.00 91.44 193 ARG A C 1
ATOM 1529 O O . ARG A 1 193 ? -8.505 12.359 8.537 1.00 91.44 193 ARG A O 1
ATOM 1536 N N . PHE A 1 194 ? -9.173 10.239 8.264 1.00 93.56 194 PHE A N 1
ATOM 1537 C CA . PHE A 1 194 ? -8.322 9.961 7.113 1.00 93.56 194 PHE A CA 1
ATOM 1538 C C . PHE A 1 194 ? -8.689 10.862 5.927 1.00 93.56 194 PHE A C 1
ATOM 1540 O O . PHE A 1 194 ? -7.804 11.469 5.336 1.00 93.56 194 PHE A O 1
ATOM 1547 N N . GLU A 1 195 ? -9.979 11.028 5.633 1.00 93.06 195 GLU A N 1
ATOM 1548 C CA . GLU A 1 195 ? -10.485 11.946 4.607 1.00 93.06 195 GLU A CA 1
ATOM 1549 C C . GLU A 1 195 ? -10.176 13.413 4.931 1.00 93.06 195 GLU A C 1
ATOM 1551 O O . GLU A 1 195 ? -9.753 14.160 4.053 1.00 93.06 195 GLU A O 1
ATOM 1556 N N . GLU A 1 196 ? -10.347 13.840 6.185 1.00 92.12 196 GLU A N 1
ATOM 1557 C CA . GLU A 1 196 ? -10.032 15.207 6.619 1.00 92.12 196 GLU A CA 1
ATOM 1558 C C . GLU A 1 196 ? -8.533 15.510 6.488 1.00 92.12 196 GLU A C 1
ATOM 1560 O O . GLU A 1 196 ? -8.163 16.552 5.945 1.00 92.12 196 GLU A O 1
ATOM 1565 N N . SER A 1 197 ? -7.668 14.587 6.922 1.00 91.12 197 SER A N 1
ATOM 1566 C CA . SER A 1 197 ? -6.209 14.722 6.834 1.00 91.12 197 SER A CA 1
ATOM 1567 C C . SER A 1 197 ? -5.664 14.598 5.410 1.00 91.12 197 SER A C 1
ATOM 1569 O O . SER A 1 197 ? -4.561 15.069 5.153 1.00 91.12 197 SER A O 1
ATOM 1571 N N . ASN A 1 198 ? -6.418 13.987 4.493 1.00 94.25 198 ASN A N 1
ATOM 1572 C CA . ASN A 1 198 ? -6.014 13.739 3.106 1.00 94.25 198 ASN A CA 1
ATOM 1573 C C . ASN A 1 198 ? -6.994 14.364 2.101 1.00 94.25 198 ASN A C 1
ATOM 1575 O O . ASN A 1 198 ? -7.171 13.856 0.995 1.00 94.25 198 ASN A O 1
ATOM 1579 N N . ARG A 1 199 ? -7.645 15.478 2.466 1.00 91.31 199 ARG A N 1
ATOM 1580 C CA . ARG A 1 199 ? -8.588 16.182 1.577 1.00 91.31 199 ARG A CA 1
ATOM 1581 C C . ARG A 1 199 ? -7.913 16.668 0.294 1.00 91.31 199 ARG A C 1
ATOM 1583 O O . ARG A 1 199 ? -8.545 16.718 -0.757 1.00 91.31 199 ARG A O 1
ATOM 1590 N N . GLN A 1 200 ? -6.645 17.046 0.400 1.00 89.19 200 GLN A N 1
ATOM 1591 C CA . GLN A 1 200 ? -5.792 17.364 -0.729 1.00 89.19 200 GLN A CA 1
ATOM 1592 C C . GLN A 1 200 ? -4.524 16.533 -0.600 1.00 89.19 200 GLN A C 1
ATOM 1594 O O . GLN A 1 200 ? -3.792 16.658 0.377 1.00 89.19 200 GLN A O 1
ATOM 1599 N N . VAL A 1 201 ? -4.289 15.686 -1.593 1.00 89.50 201 VAL A N 1
ATOM 1600 C CA . VAL A 1 201 ? -3.097 14.852 -1.685 1.00 89.50 201 VAL A CA 1
ATOM 1601 C C . VAL A 1 201 ? -2.299 15.334 -2.884 1.00 89.50 201 VAL A C 1
ATOM 1603 O O . VAL A 1 201 ? -2.836 15.424 -3.989 1.00 89.50 201 VAL A O 1
ATOM 1606 N N . SER A 1 202 ? -1.036 15.686 -2.663 1.00 85.56 202 SER A N 1
ATOM 1607 C CA . SER A 1 202 ? -0.111 15.991 -3.749 1.00 85.56 202 SER A CA 1
ATOM 1608 C C . SER A 1 202 ? 0.457 14.699 -4.320 1.00 85.56 202 SER A C 1
ATOM 1610 O O . SER A 1 202 ? 0.717 13.735 -3.592 1.00 85.56 202 SER A O 1
ATOM 1612 N N . PHE A 1 203 ? 0.668 14.703 -5.629 1.00 91.56 203 PHE A N 1
ATOM 1613 C CA . PHE A 1 203 ? 1.481 13.709 -6.303 1.00 91.56 203 PHE A CA 1
ATOM 1614 C C . PHE A 1 203 ? 2.620 14.420 -7.023 1.00 91.56 203 PHE A C 1
ATOM 1616 O O . PHE A 1 203 ? 2.445 15.540 -7.500 1.00 91.56 203 PHE A O 1
ATOM 1623 N N . ASP A 1 204 ? 3.761 13.752 -7.099 1.00 92.88 204 ASP A N 1
ATOM 1624 C CA . ASP A 1 204 ? 4.945 14.226 -7.808 1.00 92.88 204 ASP A CA 1
ATOM 1625 C C . ASP A 1 204 ? 5.492 13.094 -8.668 1.00 92.88 204 ASP A C 1
ATOM 1627 O O . ASP A 1 204 ? 5.405 11.924 -8.281 1.00 92.88 204 ASP A O 1
ATOM 1631 N N . TYR A 1 205 ? 6.096 13.435 -9.801 1.00 92.00 205 TYR A N 1
ATOM 1632 C CA . TYR A 1 205 ? 6.827 12.467 -10.610 1.00 92.00 205 TYR A CA 1
ATOM 1633 C C . TYR A 1 205 ? 8.241 12.288 -10.073 1.00 92.00 205 TYR A C 1
ATOM 1635 O O . TYR A 1 205 ? 8.874 13.219 -9.566 1.00 92.00 205 TYR A O 1
ATOM 1643 N N . VAL A 1 206 ? 8.706 11.048 -10.121 1.00 88.62 206 VAL A N 1
ATOM 1644 C CA . VAL A 1 206 ? 10.012 10.653 -9.616 1.00 88.62 206 VAL A CA 1
ATOM 1645 C C . VAL A 1 206 ? 10.774 10.033 -10.761 1.00 88.62 206 VAL A C 1
ATOM 1647 O O . VAL A 1 206 ? 10.413 8.954 -11.217 1.00 88.62 206 VAL A O 1
ATOM 1650 N N . ASP A 1 207 ? 11.861 10.691 -11.139 1.00 82.75 207 ASP A N 1
ATOM 1651 C CA . ASP A 1 207 ? 12.901 10.115 -11.975 1.00 82.75 207 ASP A CA 1
ATOM 1652 C C . ASP A 1 207 ? 14.118 9.819 -11.105 1.00 82.75 207 ASP A C 1
ATOM 1654 O O . ASP A 1 207 ? 14.683 10.698 -10.447 1.00 82.75 207 ASP A O 1
ATOM 1658 N N . ASP A 1 208 ? 14.510 8.553 -11.082 1.00 71.50 208 ASP A N 1
ATOM 1659 C CA . ASP A 1 208 ? 15.743 8.093 -10.479 1.00 71.50 208 ASP A CA 1
ATOM 1660 C C . ASP A 1 208 ? 16.771 7.813 -11.583 1.00 71.50 208 ASP A C 1
ATOM 1662 O O . ASP A 1 208 ? 16.631 6.878 -12.368 1.00 71.50 208 ASP A O 1
ATOM 1666 N N . PHE A 1 209 ? 17.833 8.620 -11.624 1.00 59.41 209 PHE A N 1
ATOM 1667 C CA . PHE A 1 209 ? 18.941 8.484 -12.577 1.00 59.41 209 PHE A CA 1
ATOM 1668 C C . PHE A 1 209 ? 20.025 7.485 -12.124 1.00 59.41 209 PHE A C 1
ATOM 1670 O O . PHE A 1 209 ? 21.119 7.458 -12.692 1.00 59.41 209 PHE A O 1
ATOM 1677 N N . THR A 1 210 ? 19.768 6.693 -11.082 1.00 62.88 210 THR A N 1
ATOM 1678 C CA . THR A 1 210 ? 20.697 5.670 -10.573 1.00 62.88 210 THR A CA 1
ATOM 1679 C C . THR A 1 210 ? 20.777 4.436 -11.486 1.00 62.88 210 THR A C 1
ATOM 1681 O O . THR A 1 210 ? 20.263 4.421 -12.604 1.00 62.88 210 THR A O 1
ATOM 1684 N N . ALA A 1 211 ? 21.471 3.384 -11.036 1.00 57.97 211 ALA A N 1
ATOM 1685 C CA . ALA A 1 211 ? 21.793 2.199 -11.831 1.00 57.97 211 ALA A CA 1
ATOM 1686 C C . ALA A 1 211 ? 20.567 1.501 -12.447 1.00 57.97 211 ALA A C 1
ATOM 1688 O O . ALA A 1 211 ? 20.657 1.005 -13.568 1.00 57.97 211 ALA A O 1
ATOM 1689 N N . HIS A 1 212 ? 19.428 1.487 -11.748 1.00 62.69 212 HIS A N 1
ATOM 1690 C CA . HIS A 1 212 ? 18.200 0.857 -12.242 1.00 62.69 212 HIS A CA 1
ATOM 1691 C C . HIS A 1 212 ? 17.348 1.764 -13.136 1.00 62.69 212 HIS A C 1
ATOM 1693 O O . HIS A 1 212 ? 16.402 1.262 -13.737 1.00 62.69 212 HIS A O 1
ATOM 1699 N N . LYS A 1 213 ? 17.690 3.059 -13.234 1.00 78.06 213 LYS A N 1
ATOM 1700 C CA . LYS A 1 213 ? 16.996 4.080 -14.032 1.00 78.06 213 LYS A CA 1
ATOM 1701 C 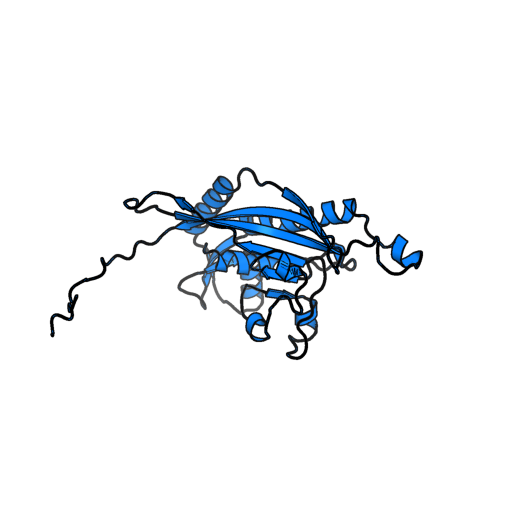C . LYS A 1 213 ? 15.481 3.949 -13.937 1.00 78.06 213 LYS A C 1
ATOM 1703 O O . LYS A 1 213 ? 14.815 3.517 -14.875 1.00 78.06 213 LYS A O 1
ATOM 1708 N N . LEU A 1 214 ? 14.955 4.241 -12.759 1.00 87.12 214 LEU A N 1
ATOM 1709 C CA . LEU A 1 214 ? 13.547 4.049 -12.449 1.00 87.12 214 LEU A CA 1
ATOM 1710 C C . LEU A 1 214 ? 12.791 5.352 -12.675 1.00 87.12 214 LEU A C 1
ATOM 1712 O O . LEU A 1 214 ? 13.302 6.418 -12.353 1.00 87.12 214 LEU A O 1
ATOM 1716 N N . CYS A 1 215 ? 11.564 5.268 -13.165 1.00 90.50 215 CYS A N 1
ATOM 1717 C CA . CYS A 1 215 ? 10.655 6.404 -13.178 1.00 90.50 215 CYS A CA 1
ATOM 1718 C C . CYS A 1 215 ? 9.274 6.009 -12.656 1.00 90.50 215 CYS A C 1
ATOM 1720 O O . CYS A 1 215 ? 8.941 4.823 -12.531 1.00 90.50 215 CYS A O 1
ATOM 1722 N N . GLY A 1 216 ? 8.476 7.007 -12.294 1.00 93.94 216 GLY A N 1
ATOM 1723 C CA . GLY A 1 216 ? 7.107 6.803 -11.856 1.00 93.94 216 GLY A CA 1
ATOM 1724 C C . GLY A 1 216 ? 6.562 7.975 -11.061 1.00 93.94 216 GLY A C 1
ATOM 1725 O O . GLY A 1 216 ? 6.924 9.129 -11.277 1.00 93.94 216 GLY A O 1
ATOM 1726 N N . ALA A 1 217 ? 5.677 7.671 -10.122 1.00 95.75 217 ALA A N 1
ATOM 1727 C CA . ALA A 1 217 ? 4.963 8.662 -9.339 1.00 95.75 217 ALA A CA 1
ATOM 1728 C C . ALA A 1 217 ? 5.187 8.450 -7.842 1.00 95.75 217 ALA A C 1
ATOM 1730 O O . ALA A 1 217 ? 5.527 7.363 -7.367 1.00 95.75 217 ALA A O 1
ATOM 1731 N N . SER A 1 218 ? 4.948 9.505 -7.078 1.00 96.00 218 SER A N 1
ATOM 1732 C CA . SER A 1 218 ? 4.881 9.477 -5.628 1.00 96.00 218 SER A CA 1
ATOM 1733 C C . SER A 1 218 ? 3.648 10.213 -5.134 1.00 96.00 218 SER A C 1
ATOM 1735 O O . SER A 1 218 ? 3.141 11.111 -5.797 1.00 96.00 218 SER A O 1
ATOM 1737 N N . LEU A 1 219 ? 3.153 9.796 -3.976 1.00 96.25 219 LEU A N 1
ATOM 1738 C CA . LEU A 1 219 ? 1.950 10.297 -3.337 1.00 96.25 219 LEU A CA 1
ATOM 1739 C C . LEU A 1 219 ? 2.176 10.286 -1.825 1.00 96.25 219 LEU A C 1
ATOM 1741 O O . LEU A 1 219 ? 2.602 9.272 -1.276 1.00 96.25 219 LEU A O 1
ATOM 1745 N N . THR A 1 220 ? 1.883 11.389 -1.142 1.00 95.44 220 THR A N 1
ATOM 1746 C CA . THR A 1 220 ? 2.079 11.486 0.314 1.00 95.44 220 THR A CA 1
ATOM 1747 C C . THR A 1 220 ? 0.739 11.463 1.033 1.00 95.44 220 THR A C 1
ATOM 1749 O O . THR A 1 220 ? -0.114 12.307 0.775 1.00 95.44 220 THR A O 1
ATOM 1752 N N . ILE A 1 221 ? 0.567 10.516 1.956 1.00 94.88 221 ILE A N 1
ATOM 1753 C CA . ILE A 1 221 ? -0.617 10.415 2.817 1.00 94.88 221 ILE A CA 1
ATOM 1754 C C . ILE A 1 221 ? -0.273 10.762 4.258 1.00 94.88 221 ILE A C 1
ATOM 1756 O O . ILE A 1 221 ? 0.787 10.396 4.756 1.00 94.88 221 ILE A O 1
ATOM 1760 N N . ARG A 1 222 ? -1.202 11.395 4.964 1.00 94.38 222 ARG A N 1
ATOM 1761 C CA . ARG A 1 222 ? -1.103 11.662 6.399 1.00 94.38 222 ARG A CA 1
ATOM 1762 C C . ARG A 1 222 ? -1.933 10.647 7.176 1.00 94.38 222 ARG A C 1
ATOM 1764 O O . ARG A 1 222 ? -3.132 10.503 6.930 1.00 94.38 222 ARG A O 1
ATOM 1771 N N . ASN A 1 223 ? -1.319 9.962 8.138 1.00 92.25 223 ASN A N 1
ATOM 1772 C CA . ASN A 1 223 ? -2.014 9.075 9.071 1.00 92.25 223 ASN A CA 1
ATOM 1773 C C . ASN A 1 223 ? -1.838 9.569 10.509 1.00 92.25 223 ASN A C 1
ATOM 1775 O O . ASN A 1 223 ? -0.717 9.643 11.011 1.00 92.25 223 ASN A O 1
ATOM 1779 N N . CYS A 1 224 ? -2.954 9.865 11.174 1.00 89.94 224 CYS A N 1
ATOM 1780 C CA . CYS A 1 224 ? -2.977 10.323 12.559 1.00 89.94 224 CYS A CA 1
ATOM 1781 C C . CYS A 1 224 ? -3.498 9.229 13.499 1.00 89.94 224 CYS A C 1
ATOM 1783 O O . CYS A 1 224 ? -4.608 8.704 13.342 1.00 89.94 224 CYS A O 1
ATOM 1785 N N . GLU A 1 225 ? -2.695 8.910 14.509 1.00 86.56 225 GLU A N 1
ATOM 1786 C CA . GLU A 1 225 ? -3.008 7.977 15.584 1.00 86.56 225 GLU A CA 1
ATOM 1787 C C . GLU A 1 225 ? -3.286 8.741 16.882 1.00 86.56 225 GLU A C 1
ATOM 1789 O O . GLU A 1 225 ? -2.608 9.714 17.199 1.00 86.56 225 GLU A O 1
ATOM 1794 N N . ALA A 1 226 ? -4.292 8.314 17.647 1.00 79.62 226 ALA A N 1
ATOM 1795 C CA . ALA A 1 226 ? -4.560 8.908 18.952 1.00 79.62 226 ALA A CA 1
ATOM 1796 C C . ALA A 1 226 ? -3.463 8.514 19.948 1.00 79.62 226 ALA A C 1
ATOM 1798 O O . ALA A 1 226 ? -3.162 7.333 20.103 1.00 79.62 226 ALA A O 1
ATOM 1799 N N . LEU A 1 227 ? -2.907 9.491 20.662 1.00 73.94 227 LEU A N 1
ATOM 1800 C CA . LEU A 1 227 ? -1.982 9.227 21.757 1.00 73.94 227 LEU A CA 1
ATOM 1801 C C . LEU A 1 227 ? -2.782 8.759 22.974 1.00 73.94 227 LEU A C 1
ATOM 1803 O O . LEU A 1 227 ? -3.503 9.535 23.603 1.00 73.94 227 LEU A O 1
ATOM 1807 N N . CYS A 1 228 ? -2.650 7.485 23.334 1.00 60.78 228 CYS A N 1
ATOM 1808 C CA . CYS A 1 228 ? -3.106 7.016 24.635 1.00 60.78 228 CYS A CA 1
ATOM 1809 C C . CYS A 1 228 ? -2.111 7.506 25.694 1.00 60.78 228 CYS A C 1
ATOM 1811 O O . CYS A 1 228 ? -0.996 6.997 25.783 1.00 60.78 228 CYS A O 1
ATOM 1813 N N . ALA A 1 229 ? -2.493 8.511 26.487 1.00 55.28 229 ALA A N 1
ATOM 1814 C CA . ALA A 1 229 ? -1.689 8.936 27.628 1.00 55.28 229 ALA A CA 1
ATOM 1815 C C . ALA A 1 229 ? -1.493 7.750 28.591 1.00 55.28 229 ALA A C 1
ATOM 1817 O O . ALA A 1 229 ? -2.464 7.112 29.002 1.00 55.28 229 ALA A O 1
ATOM 1818 N N . SER A 1 230 ? -0.247 7.452 28.966 1.00 53.09 230 SER A N 1
ATOM 1819 C CA . SER A 1 230 ? 0.029 6.493 30.036 1.00 53.09 230 SER A CA 1
ATOM 1820 C C . SER A 1 230 ? -0.548 7.040 31.344 1.00 53.09 230 SER A C 1
ATOM 1822 O O . SER A 1 230 ? -0.121 8.093 31.814 1.00 53.09 230 SER A O 1
ATOM 1824 N N . ALA A 1 231 ? -1.519 6.337 31.928 1.00 50.50 231 ALA A N 1
ATOM 1825 C CA . ALA A 1 231 ? -2.277 6.795 33.096 1.00 50.50 231 ALA A CA 1
ATOM 1826 C C . ALA A 1 231 ? -1.458 6.906 34.400 1.00 50.50 231 ALA A C 1
ATOM 1828 O O . ALA A 1 231 ? -1.973 7.392 35.404 1.00 50.50 231 ALA A O 1
ATOM 1829 N N . SER A 1 232 ? -0.193 6.490 34.414 1.00 56.69 232 SER A N 1
ATOM 1830 C CA . SER A 1 232 ? 0.684 6.636 35.574 1.00 56.69 232 SER A CA 1
ATOM 1831 C C . SER A 1 232 ? 1.795 7.632 35.275 1.00 56.69 232 SER A C 1
ATOM 1833 O O . SER A 1 232 ? 2.639 7.380 34.413 1.00 56.69 232 SER A O 1
ATOM 1835 N N . ALA A 1 233 ? 1.832 8.732 36.032 1.00 59.88 233 ALA A N 1
ATOM 1836 C CA . ALA A 1 233 ? 3.057 9.506 36.168 1.00 59.88 233 ALA A CA 1
ATOM 1837 C C . ALA A 1 233 ? 4.189 8.542 36.574 1.00 59.88 233 ALA A C 1
ATOM 1839 O O . ALA A 1 233 ? 3.958 7.679 37.430 1.00 59.88 233 ALA A O 1
ATOM 1840 N N . PRO A 1 234 ? 5.388 8.638 35.976 1.00 60.94 234 PRO A N 1
ATOM 1841 C CA . PRO A 1 234 ? 6.521 7.857 36.444 1.00 60.94 234 PRO A CA 1
ATOM 1842 C C . PRO A 1 234 ? 6.722 8.139 37.937 1.00 60.94 234 PRO A C 1
ATOM 1844 O O . PRO A 1 234 ? 6.897 9.286 38.349 1.00 60.94 234 PRO A O 1
ATOM 1847 N N . ALA A 1 235 ? 6.646 7.096 38.763 1.00 59.56 235 ALA A N 1
ATOM 1848 C CA . ALA A 1 235 ? 6.944 7.210 40.179 1.00 59.56 235 ALA A CA 1
ATOM 1849 C C . ALA A 1 235 ? 8.458 7.405 40.320 1.00 59.56 235 ALA A C 1
ATOM 1851 O O . ALA A 1 235 ? 9.224 6.445 40.315 1.00 59.56 235 ALA A O 1
ATOM 1852 N N . PHE A 1 236 ? 8.909 8.653 40.443 1.00 61.88 236 PHE A N 1
ATOM 1853 C CA . PHE A 1 236 ? 10.302 8.979 40.765 1.00 61.88 236 PHE A CA 1
ATOM 1854 C C . PHE A 1 236 ? 10.631 8.676 42.241 1.00 61.88 236 PHE A C 1
ATOM 1856 O O . PHE A 1 236 ? 11.328 9.438 42.903 1.00 61.88 236 PHE A O 1
ATOM 1863 N N . THR A 1 237 ? 10.118 7.575 42.799 1.00 57.97 237 THR A N 1
ATOM 1864 C CA . THR A 1 237 ? 10.241 7.252 44.228 1.00 57.97 237 THR A CA 1
ATOM 1865 C C . THR A 1 237 ? 11.588 6.656 44.619 1.00 57.97 237 THR A C 1
ATOM 1867 O O . THR A 1 237 ? 11.766 6.353 45.786 1.00 57.97 237 THR A O 1
ATOM 1870 N N . ASN A 1 238 ? 12.550 6.529 43.701 1.00 53.81 238 ASN A N 1
ATOM 1871 C CA . ASN A 1 238 ? 13.932 6.181 44.032 1.00 53.81 238 ASN A CA 1
ATOM 1872 C C . ASN A 1 238 ? 14.911 6.900 43.097 1.00 53.81 238 ASN A C 1
ATOM 1874 O O . ASN A 1 238 ? 15.582 6.278 42.275 1.00 53.81 238 ASN A O 1
ATOM 1878 N N . ILE A 1 239 ? 15.044 8.219 43.254 1.00 49.78 239 ILE A N 1
ATOM 1879 C CA . ILE A 1 239 ? 16.332 8.850 42.958 1.00 49.78 239 ILE A CA 1
ATOM 1880 C C . ILE A 1 239 ? 17.230 8.506 44.149 1.00 49.78 239 ILE A C 1
ATOM 1882 O O . ILE A 1 239 ? 17.374 9.286 45.088 1.00 49.78 239 ILE A O 1
ATOM 1886 N N . ASN A 1 240 ? 17.814 7.305 44.129 1.00 42.66 240 ASN A N 1
ATOM 1887 C CA . ASN A 1 240 ? 19.057 7.077 44.853 1.00 42.66 240 ASN A CA 1
ATOM 1888 C C . ASN A 1 240 ? 20.096 7.964 44.167 1.00 42.66 240 ASN A C 1
ATOM 1890 O O . ASN A 1 240 ? 20.808 7.537 43.261 1.00 42.66 240 ASN A O 1
ATOM 1894 N N . CYS A 1 241 ? 20.142 9.233 44.575 1.00 43.22 241 CYS A N 1
ATOM 1895 C CA . CYS A 1 241 ? 21.348 10.020 44.453 1.00 43.22 241 CYS A CA 1
ATOM 1896 C C . CYS A 1 241 ? 22.433 9.157 45.088 1.00 43.22 241 CYS A C 1
ATOM 1898 O O . CYS A 1 241 ? 22.365 8.878 46.287 1.00 43.22 241 CYS A O 1
ATOM 1900 N N . CYS A 1 242 ? 23.404 8.708 44.297 1.00 42.75 242 CYS A N 1
ATOM 1901 C CA . CYS A 1 242 ? 24.688 8.273 44.817 1.00 42.75 242 CYS A CA 1
ATOM 1902 C C . CYS A 1 242 ? 25.321 9.470 45.540 1.00 42.75 242 CYS A C 1
ATOM 1904 O O . CYS A 1 242 ? 26.177 10.167 45.015 1.00 42.75 242 CYS A O 1
ATOM 1906 N N . ALA A 1 243 ? 24.847 9.727 46.753 1.00 46.88 243 ALA A N 1
ATOM 1907 C CA . ALA A 1 243 ? 25.550 10.411 47.805 1.00 46.88 243 ALA A CA 1
ATOM 1908 C C . ALA A 1 243 ? 26.240 9.322 48.624 1.00 46.88 243 ALA A C 1
ATOM 1910 O O . ALA A 1 243 ? 25.826 9.024 49.738 1.00 46.88 243 ALA A O 1
ATOM 1911 N N . GLN A 1 244 ? 27.276 8.705 48.054 1.00 37.97 244 GLN A N 1
ATOM 1912 C CA . GLN A 1 244 ? 28.312 8.028 48.826 1.00 37.97 244 GLN A CA 1
ATOM 1913 C C . GLN A 1 244 ? 29.671 8.245 48.150 1.00 37.97 244 GLN A C 1
ATOM 1915 O O . GLN A 1 244 ? 30.044 7.497 47.258 1.00 37.97 244 GLN A O 1
ATOM 1920 N N . ARG A 1 245 ? 30.319 9.309 48.648 1.00 37.06 245 ARG A N 1
ATOM 1921 C CA . ARG A 1 245 ? 31.759 9.597 48.788 1.00 37.06 245 ARG A CA 1
ATOM 1922 C C . ARG A 1 245 ? 32.666 9.506 47.565 1.00 37.06 245 ARG A C 1
ATOM 1924 O O . ARG A 1 245 ? 32.959 8.384 47.115 1.00 37.06 245 ARG A O 1
#

Foldseek 3Di:
DDVQLLLLLLQVCLVPFDDDPPVLLHRFKEAEAADPVLVPPFLSPDALVCVPGSGIDGNVCVVVVNDRPGNDHAPQYKYKHWDDWDWPDDDPGQFIKIKIKIKIWGKDFACPPPDDDPVVVVVGDHLVRQAVSQVVSVVSSLVQCLPFWFWKAFPVRNVTGIDGNVRVVVCCVVVVTVDMDTPVVVSVVQSVVQCVQVVDKDKDWDFDPDPRGMTYMMIMGMHMDGDDPDPDDPPPVDPPPPPDD

Sequence (245 aa):
MTKNDLFRLLSLLVQGHAFSEDKHKQLQSFCVIRGRGEINGDSLGRSVVDRFKPYFYSRRWAAQGYTSNAIEYDFPAVFAIELPGTIEGGPSNTRAQMCADIQLICLYPNIEHLEDTLAARCKALSVQEIEQQTLAHLVYLFQNVGSSAVFATTNKDTQGSWYLQQELDYLLDQGEIVAMAVDQGKTNAWRKRFEESNRQVSFDYVDDFTAHKLCGASLTIRNCEALCASASAPAFTNINCCAQR